Protein AF-A0A7Y3BSH3-F1 (afdb_monomer_lite)

Structure (mmCIF, N/CA/C/O backbone):
data_AF-A0A7Y3BSH3-F1
#
_entry.id   AF-A0A7Y3BSH3-F1
#
loop_
_atom_site.group_PDB
_atom_site.id
_atom_site.type_symbol
_atom_site.label_atom_id
_atom_site.label_alt_id
_atom_site.label_comp_id
_atom_site.label_asym_id
_atom_site.label_entity_id
_atom_site.label_seq_id
_atom_site.pdbx_PDB_ins_code
_atom_site.Cartn_x
_atom_site.Cartn_y
_atom_site.Cartn_z
_atom_site.occupancy
_atom_site.B_iso_or_equiv
_atom_site.auth_seq_id
_atom_site.auth_comp_id
_atom_site.auth_asym_id
_atom_site.auth_atom_id
_atom_site.pdbx_PDB_model_num
ATOM 1 N N . MET A 1 1 ? 6.266 12.631 24.413 1.00 46.09 1 MET A N 1
ATOM 2 C CA . MET A 1 1 ? 6.291 11.164 24.220 1.00 46.09 1 MET A CA 1
ATOM 3 C C . MET A 1 1 ? 5.404 10.830 23.019 1.00 46.09 1 MET A C 1
ATOM 5 O O . MET A 1 1 ? 4.276 10.397 23.214 1.00 46.09 1 MET A O 1
ATOM 9 N N . PRO A 1 2 ? 5.853 11.101 21.783 1.00 57.12 2 PRO A N 1
ATOM 10 C CA . PRO A 1 2 ? 4.996 11.036 20.592 1.00 57.12 2 PRO A CA 1
ATOM 11 C C . PRO A 1 2 ? 4.532 9.615 20.206 1.00 57.12 2 PRO A C 1
ATOM 13 O O . PRO A 1 2 ? 3.599 9.487 19.430 1.00 57.12 2 PRO A O 1
ATOM 16 N N . HIS A 1 3 ? 5.122 8.548 20.762 1.00 68.75 3 HIS A N 1
ATOM 17 C CA . HIS A 1 3 ? 4.778 7.148 20.439 1.00 68.75 3 HIS A CA 1
ATOM 18 C C . HIS A 1 3 ? 3.655 6.546 21.297 1.00 68.75 3 HIS A C 1
ATOM 20 O O . HIS A 1 3 ? 3.168 5.460 21.000 1.00 68.75 3 HIS A O 1
ATOM 26 N N . GLN A 1 4 ? 3.255 7.215 22.382 1.00 82.50 4 GLN A N 1
ATOM 27 C CA . GLN A 1 4 ? 2.327 6.630 23.351 1.00 82.50 4 GLN A CA 1
ATOM 28 C C . GLN A 1 4 ? 0.925 6.345 22.771 1.00 82.50 4 GLN A C 1
ATOM 30 O O . GLN A 1 4 ? 0.411 5.264 23.054 1.00 82.50 4 GLN A O 1
ATOM 35 N N . PRO A 1 5 ? 0.321 7.226 21.945 1.00 90.75 5 PRO A N 1
ATOM 36 C CA . PRO A 1 5 ? -0.977 6.943 21.323 1.00 90.75 5 PRO A CA 1
ATOM 37 C C . PRO A 1 5 ? -0.922 5.771 20.336 1.00 90.75 5 PRO A C 1
ATOM 39 O O . PRO A 1 5 ? -1.787 4.903 20.366 1.00 90.75 5 PRO A O 1
ATOM 42 N N . PHE A 1 6 ? 0.135 5.697 19.524 1.00 93.81 6 PHE A N 1
ATOM 43 C CA . PHE A 1 6 ? 0.331 4.618 18.556 1.00 93.81 6 PHE A CA 1
ATOM 44 C C . PHE A 1 6 ? 0.438 3.245 19.237 1.00 93.81 6 PHE A C 1
ATOM 46 O O . PHE A 1 6 ? -0.287 2.319 18.885 1.00 93.81 6 PHE A O 1
ATOM 53 N N . LEU A 1 7 ? 1.269 3.128 20.280 1.00 93.69 7 LEU A N 1
ATOM 54 C CA . LEU A 1 7 ? 1.412 1.878 21.038 1.00 93.69 7 LEU A CA 1
ATOM 55 C C . LEU A 1 7 ? 0.121 1.474 21.765 1.00 93.69 7 LEU A C 1
ATOM 57 O O . LEU A 1 7 ? -0.179 0.289 21.881 1.00 93.69 7 LEU A O 1
ATOM 61 N N . GLN A 1 8 ? -0.666 2.449 22.230 1.00 94.56 8 GLN A N 1
ATOM 62 C CA . GLN A 1 8 ? -2.003 2.182 22.767 1.00 94.56 8 GLN A CA 1
ATOM 63 C C . GLN A 1 8 ? -2.954 1.662 21.684 1.00 94.56 8 GLN A C 1
ATOM 65 O O . GLN A 1 8 ? -3.731 0.755 21.966 1.00 94.56 8 GLN A O 1
ATOM 70 N N . GLY A 1 9 ? -2.870 2.191 20.460 1.00 96.19 9 GLY A N 1
ATOM 71 C CA . GLY A 1 9 ? -3.616 1.693 19.304 1.00 96.19 9 GLY A CA 1
ATOM 72 C C . GLY A 1 9 ? -3.259 0.248 18.953 1.00 96.19 9 GLY A C 1
ATOM 73 O O . GLY A 1 9 ? -4.159 -0.572 18.792 1.00 96.19 9 GLY A O 1
ATOM 74 N N . ILE A 1 10 ? -1.963 -0.087 18.926 1.00 96.75 10 ILE A N 1
ATOM 75 C CA . ILE A 1 10 ? -1.484 -1.463 18.715 1.00 96.75 10 ILE A CA 1
ATOM 76 C C . ILE A 1 10 ? -2.079 -2.403 19.770 1.00 96.75 10 ILE A C 1
ATOM 78 O O . ILE A 1 10 ? -2.649 -3.439 19.428 1.00 96.75 10 ILE A O 1
ATOM 82 N N . GLN A 1 11 ? -1.981 -2.033 21.051 1.00 96.75 11 GLN A N 1
ATOM 83 C CA . GLN A 1 11 ? -2.519 -2.845 22.142 1.00 96.75 11 GLN A CA 1
ATOM 84 C C . GLN A 1 11 ? -4.042 -2.997 22.042 1.00 96.75 11 GLN A C 1
ATOM 86 O O . GLN A 1 11 ? -4.556 -4.097 22.217 1.00 96.75 11 GLN A O 1
ATOM 91 N N . ALA A 1 12 ? -4.767 -1.921 21.731 1.00 97.44 12 ALA A N 1
ATOM 92 C CA . ALA A 1 12 ? -6.221 -1.959 21.601 1.00 97.44 12 ALA A CA 1
ATOM 93 C C . ALA A 1 12 ? -6.671 -2.885 20.462 1.00 97.44 12 ALA A C 1
ATOM 95 O O . ALA A 1 12 ? -7.593 -3.676 20.652 1.00 97.44 12 ALA A O 1
ATOM 96 N N . TYR A 1 13 ? -5.997 -2.832 19.311 1.00 98.06 13 TYR A N 1
ATOM 97 C CA . TYR A 1 13 ? -6.271 -3.726 18.188 1.00 98.06 13 TYR A CA 1
ATOM 98 C C . TYR A 1 13 ? -5.959 -5.190 18.537 1.00 98.06 13 TYR A C 1
ATOM 100 O O . TYR A 1 13 ? -6.771 -6.081 18.285 1.00 98.06 13 TYR A O 1
ATOM 108 N N . TRP A 1 14 ? -4.819 -5.438 19.188 1.00 97.69 14 TRP A N 1
ATOM 109 C CA . TRP A 1 14 ? -4.424 -6.760 19.681 1.00 97.69 14 TRP A CA 1
ATOM 110 C C . TRP A 1 14 ? -5.463 -7.368 20.632 1.00 97.69 14 TRP A C 1
ATOM 112 O O . TRP A 1 14 ? -5.891 -8.516 20.459 1.00 97.69 14 TRP A O 1
ATOM 122 N N . ASP A 1 15 ? -5.912 -6.573 21.605 1.00 97.12 15 ASP A N 1
ATOM 123 C CA . ASP A 1 15 ? -6.931 -6.962 22.578 1.00 97.12 15 ASP A CA 1
ATOM 124 C C . ASP A 1 15 ? -8.282 -7.200 21.895 1.00 97.12 15 ASP A C 1
ATOM 126 O O . ASP A 1 15 ? -8.946 -8.200 22.175 1.00 97.12 15 ASP A O 1
ATOM 130 N N . ALA A 1 16 ? -8.666 -6.333 20.951 1.00 97.44 16 ALA A N 1
ATOM 131 C CA . ALA A 1 16 ? -9.899 -6.478 20.184 1.00 97.44 16 ALA A CA 1
ATOM 132 C C . ALA A 1 16 ? -9.904 -7.749 19.339 1.00 97.44 16 ALA A C 1
ATOM 134 O O . ALA A 1 16 ? -10.948 -8.383 19.222 1.00 97.44 16 ALA A O 1
ATOM 135 N N . LEU A 1 17 ? -8.765 -8.187 18.799 1.00 96.81 17 LEU A N 1
ATOM 136 C CA . LEU A 1 17 ? -8.653 -9.480 18.122 1.00 96.81 17 LEU A CA 1
ATOM 137 C C . LEU A 1 17 ? -8.712 -10.663 19.098 1.00 96.81 17 LEU A C 1
ATOM 139 O O . LEU A 1 17 ? -9.169 -11.742 18.714 1.00 96.81 17 LEU A O 1
ATOM 143 N N . GLY A 1 18 ? -8.362 -10.456 20.368 1.00 94.81 18 GLY A N 1
ATOM 144 C CA . GLY A 1 18 ? -8.285 -11.504 21.386 1.00 94.81 18 GLY A CA 1
ATOM 145 C C . GLY A 1 18 ? -7.015 -12.347 21.263 1.00 94.81 18 GLY A C 1
ATOM 146 O O . GLY A 1 18 ? -7.044 -13.548 21.539 1.00 94.81 18 GLY A O 1
ATOM 147 N N . GLN A 1 19 ? -5.919 -11.739 20.804 1.00 92.31 19 GLN A N 1
ATOM 148 C CA . GLN A 1 19 ? -4.650 -12.430 20.589 1.00 92.31 19 GLN A CA 1
ATOM 149 C C . GLN A 1 19 ? -3.962 -12.789 21.919 1.00 92.31 19 GLN A C 1
ATOM 151 O O . GLN A 1 19 ? -3.905 -11.966 22.838 1.00 92.31 19 GLN A O 1
ATOM 156 N N . PRO A 1 20 ? -3.420 -14.012 22.067 1.00 91.06 20 PRO A N 1
ATOM 157 C CA . PRO A 1 20 ? -2.693 -14.396 23.269 1.00 91.06 20 PRO A CA 1
ATOM 158 C C . PRO A 1 20 ? -1.293 -13.769 23.292 1.00 91.06 20 PRO A C 1
ATOM 160 O O . PRO A 1 20 ? -0.584 -13.792 22.294 1.00 91.06 20 PRO A O 1
ATOM 163 N N . GLY A 1 21 ? -0.840 -13.306 24.458 1.00 91.06 21 GLY A N 1
ATOM 164 C CA . GLY A 1 21 ? 0.515 -12.769 24.633 1.00 91.06 21 GLY A CA 1
ATOM 165 C C . GLY A 1 21 ? 0.559 -11.244 24.593 1.00 91.06 21 GLY A C 1
ATOM 166 O O . GLY A 1 21 ? -0.338 -10.594 25.125 1.00 91.06 21 GLY A O 1
ATOM 167 N N . GLN A 1 22 ? 1.635 -10.693 24.033 1.00 91.00 22 GLN A N 1
ATOM 168 C CA . GLN A 1 22 ? 1.857 -9.252 23.901 1.00 91.00 22 GLN A CA 1
ATOM 169 C C . GLN A 1 22 ? 2.011 -8.884 22.423 1.00 91.00 22 GLN A C 1
ATOM 171 O O . GLN A 1 22 ? 2.563 -9.695 21.672 1.00 91.00 22 GLN A O 1
ATOM 176 N N . PRO A 1 23 ? 1.543 -7.693 22.011 1.00 92.00 23 PRO A N 1
ATOM 177 C CA . PRO A 1 23 ? 1.746 -7.218 20.653 1.00 92.00 23 PRO A CA 1
ATOM 178 C C . PRO A 1 23 ? 3.230 -6.952 20.351 1.00 92.00 23 PRO A C 1
ATOM 180 O O . PRO A 1 23 ? 4.034 -6.860 21.286 1.00 92.00 23 PRO A O 1
ATOM 183 N N . PRO A 1 24 ? 3.593 -6.787 19.065 1.00 86.44 24 PRO A N 1
ATOM 184 C CA . PRO A 1 24 ? 4.936 -6.376 18.670 1.00 86.44 24 PRO A CA 1
ATOM 185 C C . PRO A 1 24 ? 5.382 -5.096 19.387 1.00 86.44 24 PRO A C 1
ATOM 187 O O . PRO A 1 24 ? 4.593 -4.169 19.599 1.00 86.44 24 PRO A O 1
ATOM 190 N N . GLU A 1 25 ? 6.659 -5.048 19.765 1.00 85.44 25 GLU A N 1
ATOM 191 C CA . GLU A 1 25 ? 7.277 -3.834 20.296 1.00 85.44 25 GLU A CA 1
ATOM 192 C C . GLU A 1 25 ? 7.554 -2.831 19.165 1.00 85.44 25 GLU A C 1
ATOM 194 O O . GLU A 1 25 ? 7.556 -3.178 17.985 1.00 85.44 25 GLU A O 1
ATOM 199 N N . LEU A 1 26 ? 7.809 -1.568 19.520 1.00 82.00 26 LEU A N 1
ATOM 200 C CA . LEU A 1 26 ? 8.280 -0.592 18.541 1.00 82.00 26 LEU A CA 1
ATOM 201 C C . LEU A 1 26 ? 9.686 -1.007 18.075 1.00 82.00 26 LEU A C 1
ATOM 203 O O . LEU A 1 26 ? 10.621 -0.964 18.876 1.00 82.00 26 LEU A O 1
ATOM 207 N N . GLY A 1 27 ? 9.808 -1.420 16.812 1.00 75.19 27 GLY A N 1
ATOM 208 C CA . GLY A 1 27 ? 11.078 -1.732 16.159 1.00 75.19 27 GLY A CA 1
ATOM 209 C C . GLY A 1 27 ? 11.863 -0.475 15.771 1.00 75.19 27 GLY A C 1
ATOM 210 O O . GLY A 1 27 ? 11.951 0.487 16.537 1.00 75.19 27 GLY A O 1
ATOM 211 N N . GLU A 1 28 ? 12.438 -0.478 14.566 1.00 79.00 28 GLU A N 1
ATOM 212 C CA . GLU A 1 28 ? 13.200 0.660 14.031 1.00 79.00 28 GLU A CA 1
ATOM 213 C C . GLU A 1 28 ? 12.293 1.852 13.680 1.00 79.00 28 GLU A C 1
ATOM 215 O O . GLU A 1 28 ? 12.687 3.007 13.871 1.00 79.00 28 GLU A O 1
ATOM 220 N N . SER A 1 29 ? 11.050 1.590 13.262 1.00 87.25 29 SER A N 1
ATOM 221 C CA . SER A 1 29 ? 10.058 2.617 12.938 1.00 87.25 29 SER A CA 1
ATOM 222 C C . SER A 1 29 ? 8.622 2.236 13.346 1.00 87.25 29 SER A C 1
ATOM 224 O O . SER A 1 29 ? 8.340 1.130 13.814 1.00 87.25 29 SER A O 1
ATOM 226 N N . ARG A 1 30 ? 7.680 3.187 13.207 1.00 91.31 30 ARG A N 1
ATOM 227 C CA . ARG A 1 30 ? 6.244 2.927 13.439 1.00 91.31 30 ARG A CA 1
ATOM 228 C C . ARG A 1 30 ? 5.641 2.056 12.347 1.00 91.31 30 ARG A C 1
ATOM 230 O O . ARG A 1 30 ? 4.787 1.235 12.666 1.00 91.31 30 ARG A O 1
ATOM 237 N N . ILE A 1 31 ? 6.059 2.259 11.097 1.00 92.38 31 ILE A N 1
ATOM 238 C CA . ILE A 1 31 ? 5.559 1.456 9.988 1.00 92.38 31 ILE A CA 1
ATOM 239 C C . ILE A 1 31 ? 5.986 -0.002 10.168 1.00 92.38 31 ILE A C 1
ATOM 241 O O . ILE A 1 31 ? 5.117 -0.861 10.122 1.00 92.38 31 ILE A O 1
ATOM 245 N N . ASP A 1 32 ? 7.234 -0.281 10.559 1.00 91.31 32 ASP A N 1
ATOM 246 C CA . ASP A 1 32 ? 7.692 -1.663 10.798 1.00 91.31 32 ASP A CA 1
ATOM 247 C C . ASP A 1 32 ? 6.851 -2.365 11.871 1.00 91.31 32 ASP A C 1
ATOM 249 O O . ASP A 1 32 ? 6.347 -3.462 11.655 1.00 91.31 32 ASP A O 1
ATOM 253 N N . ALA A 1 33 ? 6.610 -1.698 13.006 1.00 93.44 33 ALA A N 1
ATOM 254 C CA . ALA A 1 33 ? 5.780 -2.257 14.075 1.00 93.44 33 ALA A CA 1
ATOM 255 C C . ALA A 1 33 ? 4.322 -2.497 13.634 1.00 93.44 33 ALA A C 1
ATOM 257 O O . ALA A 1 33 ? 3.668 -3.425 14.115 1.00 93.44 33 ALA A O 1
ATOM 258 N N . PHE A 1 34 ? 3.797 -1.662 12.732 1.00 96.12 34 PHE A N 1
ATOM 259 C CA . PHE A 1 34 ? 2.469 -1.838 12.149 1.00 96.12 34 PHE A CA 1
ATOM 260 C C . PHE A 1 34 ? 2.428 -3.022 11.170 1.00 96.12 34 PHE A C 1
ATOM 262 O O . PHE A 1 34 ? 1.510 -3.838 11.246 1.00 96.12 34 PHE A O 1
ATOM 269 N N . VAL A 1 35 ? 3.435 -3.166 10.308 1.00 94.38 35 VAL A N 1
ATOM 270 C CA . VAL A 1 35 ? 3.568 -4.304 9.385 1.00 94.38 35 VAL A CA 1
ATOM 271 C C . VAL A 1 35 ? 3.734 -5.614 10.151 1.00 94.38 35 VAL A C 1
ATOM 273 O O . VAL A 1 35 ? 3.016 -6.578 9.879 1.00 94.38 35 VAL A O 1
ATOM 276 N N . ASP A 1 36 ? 4.588 -5.632 11.174 1.00 94.00 36 ASP A N 1
ATOM 277 C CA . ASP A 1 36 ? 4.771 -6.786 12.054 1.00 94.00 36 ASP A CA 1
ATOM 278 C C . ASP A 1 36 ? 3.455 -7.182 12.726 1.00 94.00 36 ASP A C 1
ATOM 280 O O . ASP A 1 36 ? 3.115 -8.366 12.773 1.00 94.00 36 ASP A O 1
ATOM 284 N N . LEU A 1 37 ? 2.673 -6.204 13.197 1.00 96.56 37 LEU A N 1
ATOM 285 C CA . LEU A 1 37 ? 1.352 -6.442 13.779 1.00 96.56 37 LEU A CA 1
ATOM 286 C C . LEU A 1 37 ? 0.410 -7.122 12.779 1.00 96.56 37 LEU A C 1
ATOM 288 O O . LEU A 1 37 ? -0.233 -8.113 13.133 1.00 96.56 37 LEU A O 1
ATOM 292 N N . LEU A 1 38 ? 0.335 -6.633 11.540 1.00 96.38 38 LEU A N 1
ATOM 293 C CA . LEU A 1 38 ? -0.483 -7.247 10.487 1.00 96.38 38 LEU A CA 1
ATOM 294 C C . LEU A 1 38 ? 0.001 -8.654 10.128 1.00 96.38 38 LEU A C 1
ATOM 296 O O . LEU A 1 38 ? -0.812 -9.551 9.904 1.00 96.38 38 LEU A O 1
ATOM 300 N N . HIS A 1 39 ? 1.313 -8.874 10.122 1.00 93.62 39 HIS A N 1
ATOM 301 C CA . HIS A 1 39 ? 1.896 -10.176 9.839 1.00 93.62 39 HIS A CA 1
ATOM 302 C C . HIS A 1 39 ? 1.520 -11.208 10.912 1.00 93.62 39 HIS A C 1
ATOM 304 O O . HIS A 1 39 ? 0.950 -12.259 10.600 1.00 93.62 39 HIS A O 1
ATOM 310 N N . VAL A 1 40 ? 1.765 -10.899 12.190 1.00 94.50 40 VAL A N 1
ATOM 311 C CA . VAL A 1 40 ? 1.509 -11.840 13.297 1.00 94.50 40 VAL A CA 1
ATOM 312 C C . VAL A 1 40 ? 0.018 -12.050 13.570 1.00 94.50 40 VAL A C 1
ATOM 314 O O . VAL A 1 40 ? -0.360 -13.073 14.140 1.00 94.50 40 VAL A O 1
ATOM 317 N N . THR A 1 41 ? -0.839 -11.109 13.159 1.00 94.94 41 THR A N 1
ATOM 318 C CA . THR A 1 41 ? -2.301 -11.212 13.308 1.00 94.94 41 THR A CA 1
ATOM 319 C C . THR A 1 41 ? -3.030 -11.643 12.034 1.00 94.94 41 THR A C 1
ATOM 321 O O . THR A 1 41 ? -4.255 -11.738 12.042 1.00 94.94 41 THR A O 1
ATOM 324 N N . SER A 1 42 ? -2.302 -11.998 10.972 1.00 93.12 42 SER A N 1
ATOM 325 C CA . SER A 1 42 ? -2.854 -12.319 9.645 1.00 93.12 42 SER A CA 1
ATOM 326 C C . SER A 1 42 ? -3.898 -13.443 9.628 1.00 93.12 42 SER A C 1
ATOM 328 O O . SER A 1 42 ? -4.791 -13.450 8.782 1.00 93.12 42 SER A O 1
ATOM 330 N N . THR A 1 43 ? -3.818 -14.390 10.568 1.00 92.19 43 THR A N 1
ATOM 331 C CA . THR A 1 43 ? -4.765 -15.512 10.690 1.00 92.19 43 THR A CA 1
ATOM 332 C C . THR A 1 43 ? -5.903 -15.249 11.678 1.00 92.19 43 THR A C 1
ATOM 334 O O . THR A 1 43 ? -6.694 -16.150 11.964 1.00 92.19 43 THR A O 1
ATOM 337 N N . ALA A 1 44 ? -5.967 -14.057 12.274 1.00 94.38 44 ALA A N 1
ATOM 338 C CA . ALA A 1 44 ? -7.014 -13.698 13.217 1.00 94.38 44 ALA A CA 1
ATOM 339 C C . ALA A 1 44 ? -8.362 -13.550 12.502 1.00 94.38 44 ALA A C 1
ATOM 341 O O . ALA A 1 44 ? -8.451 -12.941 11.437 1.00 94.38 44 ALA A O 1
ATOM 342 N N . ALA A 1 45 ? -9.438 -14.051 13.111 1.00 93.19 45 ALA A N 1
ATOM 343 C CA . ALA A 1 45 ? -10.782 -13.770 12.616 1.00 93.19 45 ALA A CA 1
ATOM 344 C C . ALA A 1 45 ? -11.046 -12.256 12.654 1.00 93.19 45 ALA A C 1
ATOM 346 O O . ALA A 1 45 ? -10.766 -11.616 13.670 1.00 93.19 45 ALA A O 1
ATOM 347 N N . HIS A 1 46 ? -11.587 -11.711 11.560 1.00 94.38 46 HIS A N 1
ATOM 348 C CA . HIS A 1 46 ? -11.837 -10.273 11.357 1.00 94.38 46 HIS A CA 1
ATOM 349 C C . HIS A 1 46 ? -10.569 -9.404 11.307 1.00 94.38 46 HIS A C 1
ATOM 351 O O . HIS A 1 46 ? -10.658 -8.179 11.251 1.00 94.38 46 HIS A O 1
ATOM 357 N N . GLY A 1 47 ? -9.388 -10.027 11.342 1.00 94.81 47 GLY A N 1
ATOM 358 C CA . GLY A 1 47 ? -8.113 -9.337 11.275 1.00 94.81 47 GLY A CA 1
ATOM 359 C C . GLY A 1 47 ? -7.813 -8.797 9.885 1.00 94.81 47 GLY A C 1
ATOM 360 O O . GLY A 1 47 ? -8.250 -9.327 8.859 1.00 94.81 47 GLY A O 1
ATOM 361 N N . PHE A 1 48 ? -7.021 -7.738 9.882 1.00 97.50 48 PHE A N 1
ATOM 362 C CA . PHE A 1 48 ? -6.348 -7.229 8.705 1.00 97.50 48 PHE A CA 1
ATOM 363 C C . PHE A 1 48 ? -5.055 -8.013 8.477 1.00 97.50 48 PHE A C 1
ATOM 365 O O . PHE A 1 48 ? -4.405 -8.457 9.424 1.00 97.50 48 PHE A O 1
ATOM 372 N N . ARG A 1 49 ? -4.682 -8.165 7.212 1.00 96.31 49 ARG A N 1
ATOM 373 C CA . ARG A 1 49 ? -3.471 -8.859 6.771 1.00 96.31 49 ARG A CA 1
ATOM 374 C C . ARG A 1 49 ? -2.854 -8.118 5.597 1.00 96.31 49 ARG A C 1
ATOM 376 O O . ARG A 1 49 ? -3.573 -7.458 4.848 1.00 96.31 49 ARG A O 1
ATOM 383 N N . LEU A 1 50 ? -1.550 -8.275 5.417 1.00 95.00 50 LEU A N 1
ATOM 384 C CA . LEU A 1 50 ? -0.867 -7.775 4.226 1.00 95.00 50 LEU A CA 1
ATOM 385 C C . LEU A 1 50 ? -1.496 -8.384 2.967 1.00 95.00 50 LEU A C 1
ATOM 387 O O . LEU A 1 50 ? -1.925 -9.546 2.967 1.00 95.00 50 LEU A O 1
ATOM 391 N N . LEU A 1 51 ? -1.603 -7.574 1.917 1.00 91.56 51 LEU A N 1
ATOM 392 C CA . LEU A 1 51 ? -2.069 -8.042 0.621 1.00 91.56 51 LEU A CA 1
ATOM 393 C C . LEU A 1 51 ? -0.966 -8.894 -0.008 1.00 91.56 51 LEU A C 1
ATOM 395 O O . LEU A 1 51 ? 0.151 -8.429 -0.204 1.00 91.56 51 LEU A O 1
ATOM 399 N N . GLU A 1 52 ? -1.294 -10.134 -0.358 1.00 83.81 52 GLU A N 1
ATOM 400 C CA . GLU A 1 52 ? -0.398 -10.963 -1.160 1.00 83.81 52 GLU A CA 1
ATOM 401 C C . GLU A 1 52 ? -0.339 -10.395 -2.579 1.00 83.81 52 GLU A C 1
ATOM 403 O O . GLU A 1 52 ? -1.357 -10.290 -3.268 1.00 83.81 52 GLU A O 1
ATOM 408 N N . THR A 1 53 ? 0.856 -9.999 -2.999 1.00 73.25 53 THR A N 1
ATOM 409 C CA . THR A 1 53 ? 1.116 -9.474 -4.336 1.00 73.25 53 THR A CA 1
ATOM 410 C C . THR A 1 53 ? 1.772 -10.537 -5.222 1.00 73.25 53 THR A C 1
ATOM 412 O O . THR A 1 53 ? 2.194 -11.593 -4.752 1.00 73.25 53 THR A O 1
ATOM 415 N N . LEU A 1 54 ? 1.812 -10.293 -6.537 1.00 69.81 54 LEU A N 1
ATOM 416 C CA . LEU A 1 54 ? 2.409 -11.233 -7.495 1.00 69.81 54 LEU A CA 1
ATOM 417 C C . LEU A 1 54 ? 3.892 -11.475 -7.204 1.00 69.81 54 LEU A C 1
ATOM 419 O O . LEU A 1 54 ? 4.616 -10.524 -6.924 1.00 69.81 54 LEU A O 1
ATOM 423 N N . GLU A 1 55 ? 4.366 -12.703 -7.429 1.00 67.25 55 GLU A N 1
ATOM 424 C CA . GLU A 1 55 ? 5.791 -13.046 -7.305 1.00 67.25 55 GLU A CA 1
ATOM 425 C C . GLU A 1 55 ? 6.687 -12.172 -8.198 1.00 67.25 55 GLU A C 1
ATOM 427 O O . GLU A 1 55 ? 7.771 -11.766 -7.785 1.00 67.25 55 GLU A O 1
ATOM 432 N N . SER A 1 56 ? 6.227 -11.838 -9.413 1.00 69.81 56 SER A N 1
ATOM 433 C CA . SER A 1 56 ? 6.946 -10.929 -10.308 1.00 69.81 56 SER A CA 1
ATOM 434 C C . SER A 1 56 ? 6.015 -10.069 -11.159 1.00 69.81 56 SER A C 1
ATOM 436 O O . SER A 1 56 ? 5.440 -10.504 -12.159 1.00 69.81 56 SER A O 1
ATOM 438 N N . THR A 1 57 ? 5.937 -8.791 -10.793 1.00 73.81 57 THR A N 1
ATOM 439 C CA . THR A 1 57 ? 5.325 -7.721 -11.591 1.00 73.81 57 THR A CA 1
ATOM 440 C C . THR A 1 57 ? 5.897 -7.661 -13.009 1.00 73.81 57 THR A C 1
ATOM 442 O O . THR A 1 57 ? 5.165 -7.556 -13.994 1.00 73.81 57 THR A O 1
ATOM 445 N N . TYR A 1 58 ? 7.224 -7.727 -13.119 1.00 74.06 58 TYR A N 1
ATOM 446 C CA . TYR A 1 58 ? 7.934 -7.461 -14.366 1.00 74.06 58 TYR A CA 1
ATOM 447 C C . TYR A 1 58 ? 7.837 -8.621 -15.357 1.00 74.06 58 TYR A C 1
ATOM 449 O O . TYR A 1 58 ? 7.754 -8.369 -16.558 1.00 74.06 58 TYR A O 1
ATOM 457 N N . ALA A 1 59 ? 7.765 -9.869 -14.879 1.00 74.50 59 ALA A N 1
ATOM 458 C CA . ALA A 1 59 ? 7.509 -11.023 -15.739 1.00 74.50 59 ALA A CA 1
ATOM 459 C C . ALA A 1 59 ? 6.137 -10.907 -16.413 1.00 74.50 59 ALA A C 1
ATOM 461 O O . ALA A 1 59 ? 6.036 -10.986 -17.634 1.00 74.50 59 ALA A O 1
ATOM 462 N N . ALA A 1 60 ? 5.095 -10.632 -15.623 1.00 74.62 60 ALA A N 1
ATOM 463 C CA . ALA A 1 60 ? 3.726 -10.478 -16.109 1.00 74.62 60 ALA A CA 1
ATOM 464 C C . ALA A 1 60 ? 3.577 -9.307 -17.098 1.00 74.62 60 ALA A C 1
ATOM 466 O O . ALA A 1 60 ? 2.875 -9.419 -18.106 1.00 74.62 60 ALA A O 1
ATOM 467 N N . MET A 1 61 ? 4.293 -8.207 -16.854 1.00 74.81 61 MET A N 1
ATOM 468 C CA . MET A 1 61 ? 4.379 -7.085 -17.787 1.00 74.81 61 MET A CA 1
ATOM 469 C C . MET A 1 61 ? 5.082 -7.480 -19.099 1.00 74.81 61 MET A C 1
ATOM 471 O O . MET A 1 61 ? 4.609 -7.121 -20.176 1.00 74.81 61 MET A O 1
ATOM 475 N N . ALA A 1 62 ? 6.180 -8.239 -19.028 1.00 73.88 62 ALA A N 1
ATOM 476 C CA . ALA A 1 62 ? 6.967 -8.647 -20.192 1.00 73.88 62 ALA A CA 1
ATOM 477 C C . ALA A 1 62 ? 6.237 -9.649 -21.100 1.00 73.88 62 ALA A C 1
ATOM 479 O O . ALA A 1 62 ? 6.277 -9.500 -22.322 1.00 73.88 62 ALA A O 1
ATOM 480 N N . VAL A 1 63 ? 5.520 -10.620 -20.522 1.00 74.12 63 VAL A N 1
ATOM 481 C CA . VAL A 1 63 ? 4.677 -11.560 -21.288 1.00 74.12 63 VAL A CA 1
ATOM 482 C C . VAL A 1 63 ? 3.371 -10.924 -21.779 1.00 74.12 63 VAL A C 1
ATOM 484 O O . VAL A 1 63 ? 2.592 -11.564 -22.481 1.00 74.12 63 VAL A O 1
ATOM 487 N N . GLY A 1 64 ? 3.108 -9.662 -21.421 1.00 72.88 64 GLY A N 1
ATOM 488 C CA . GLY A 1 64 ? 1.935 -8.922 -21.873 1.00 72.88 64 GLY A CA 1
ATOM 489 C C . GLY A 1 64 ? 0.623 -9.413 -21.260 1.00 72.88 64 GLY A C 1
ATOM 490 O O . GLY A 1 64 ? -0.388 -9.470 -21.965 1.00 72.88 64 GLY A O 1
ATOM 491 N N . ASP A 1 65 ? 0.601 -9.763 -19.966 1.00 77.75 65 ASP A N 1
ATOM 492 C CA . ASP A 1 65 ? -0.638 -10.176 -19.299 1.00 77.75 65 ASP A CA 1
ATOM 493 C C . ASP A 1 65 ? -1.701 -9.067 -19.329 1.00 77.75 65 ASP A C 1
ATOM 495 O O . ASP A 1 65 ? -1.647 -8.070 -18.604 1.00 77.75 65 ASP A O 1
ATOM 499 N N . SER A 1 66 ? -2.722 -9.289 -20.155 1.00 76.50 66 SER A N 1
ATOM 500 C CA . SER A 1 66 ? -3.837 -8.368 -20.368 1.00 76.50 66 SER A CA 1
ATOM 501 C C . SER A 1 66 ? -4.812 -8.262 -19.194 1.00 76.50 66 SER A C 1
ATOM 503 O O . SER A 1 66 ? -5.628 -7.343 -19.196 1.00 76.50 66 SER A O 1
ATOM 505 N N . SER A 1 67 ? -4.739 -9.143 -18.184 1.00 72.62 67 SER A N 1
ATOM 506 C CA . SER A 1 67 ? -5.547 -8.973 -16.964 1.00 72.62 67 SER A CA 1
ATOM 507 C C . SER A 1 67 ? -5.014 -7.899 -16.019 1.00 72.62 67 SER A C 1
ATOM 509 O O . SER A 1 67 ? -5.744 -7.451 -15.143 1.00 72.62 67 SER A O 1
ATOM 511 N N . GLN A 1 68 ? -3.760 -7.479 -16.213 1.00 73.81 68 GLN A N 1
ATOM 512 C CA . GLN A 1 68 ? -3.106 -6.384 -15.494 1.00 73.81 68 GLN A CA 1
ATOM 513 C C . GLN A 1 68 ? -3.070 -6.444 -13.943 1.00 73.81 68 GLN A C 1
ATOM 515 O O . GLN A 1 68 ? -2.933 -5.382 -13.335 1.00 73.81 68 GLN A O 1
ATOM 520 N N . PRO A 1 69 ? -3.082 -7.610 -13.253 1.00 78.06 69 PRO A N 1
ATOM 521 C CA . PRO A 1 69 ? -2.878 -7.656 -11.799 1.00 78.06 69 PRO A CA 1
ATOM 522 C C . PRO A 1 69 ? -1.493 -7.122 -11.404 1.00 78.06 69 PRO A C 1
ATOM 524 O O . PRO A 1 69 ? -1.310 -6.560 -10.327 1.00 78.06 69 PRO A O 1
ATOM 527 N N . TRP A 1 70 ? -0.524 -7.225 -12.317 1.00 80.12 70 TRP A N 1
ATOM 528 C CA . TRP A 1 70 ? 0.817 -6.672 -12.168 1.00 80.12 70 TRP A CA 1
ATOM 529 C C . TRP A 1 70 ? 0.835 -5.150 -12.115 1.00 80.12 70 TRP A C 1
ATOM 531 O O . TRP A 1 70 ? 1.736 -4.585 -11.509 1.00 80.12 70 TRP A O 1
ATOM 541 N N . ARG A 1 71 ? -0.154 -4.465 -12.697 1.00 81.75 71 ARG A N 1
ATOM 542 C CA . ARG A 1 71 ? -0.166 -3.001 -12.731 1.00 81.75 71 ARG A CA 1
ATOM 543 C C . ARG A 1 71 ? -0.409 -2.411 -11.350 1.00 81.75 71 ARG A C 1
ATOM 545 O O . ARG A 1 71 ? 0.263 -1.455 -10.982 1.00 81.75 71 ARG A O 1
ATOM 552 N N . LEU A 1 72 ? -1.307 -3.020 -10.576 1.00 85.56 72 LEU A N 1
ATOM 553 C CA . LEU A 1 72 ? -1.500 -2.653 -9.178 1.00 85.56 72 LEU A CA 1
ATOM 554 C C . LEU A 1 72 ? -0.225 -2.913 -8.378 1.00 85.56 72 LEU A C 1
ATOM 556 O O . LEU A 1 72 ? 0.259 -2.001 -7.724 1.00 85.56 72 LEU A O 1
ATOM 560 N N . HIS A 1 73 ? 0.369 -4.106 -8.478 1.00 84.38 73 HIS A N 1
ATOM 561 C CA . HIS A 1 73 ? 1.605 -4.400 -7.745 1.00 84.38 73 HIS A CA 1
ATOM 562 C C . HIS A 1 73 ? 2.738 -3.424 -8.108 1.00 84.38 73 HIS A C 1
ATOM 564 O O . HIS A 1 73 ? 3.404 -2.896 -7.222 1.00 84.38 73 HIS A O 1
ATOM 570 N N . TRP A 1 74 ? 2.902 -3.109 -9.393 1.00 80.19 74 TRP A N 1
ATOM 571 C CA . TRP A 1 74 ? 3.849 -2.097 -9.850 1.00 80.19 74 TRP A CA 1
ATOM 572 C C . TRP A 1 74 ? 3.582 -0.719 -9.236 1.00 80.19 74 TRP A C 1
ATOM 574 O O . TRP A 1 74 ? 4.505 -0.076 -8.743 1.00 80.19 74 TRP A O 1
ATOM 584 N N . ALA A 1 75 ? 2.325 -0.273 -9.240 1.00 83.88 75 ALA A N 1
ATOM 585 C CA . ALA A 1 75 ? 1.940 1.019 -8.687 1.00 83.88 75 ALA A CA 1
ATOM 586 C C . ALA A 1 75 ? 2.215 1.095 -7.177 1.00 83.88 75 ALA A C 1
ATOM 588 O O . ALA A 1 75 ? 2.782 2.080 -6.712 1.00 83.88 75 ALA A O 1
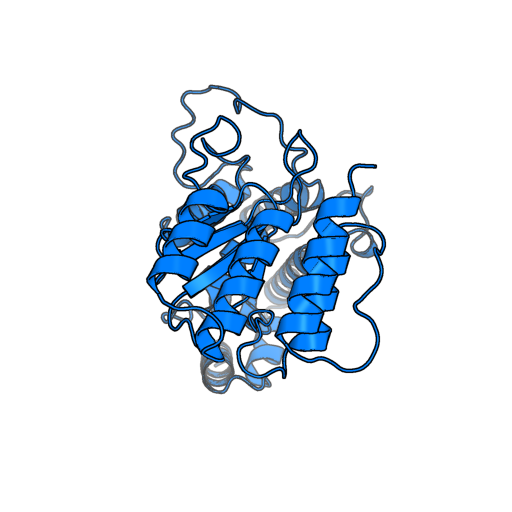ATOM 589 N N . LEU A 1 76 ? 1.895 0.033 -6.430 1.00 86.00 76 LEU A N 1
ATOM 590 C CA . LEU A 1 76 ? 2.170 -0.081 -4.993 1.00 86.00 76 LEU A CA 1
ATOM 591 C C . LEU A 1 76 ? 3.674 0.005 -4.691 1.00 86.00 76 LEU A C 1
ATOM 593 O O . LEU A 1 76 ? 4.091 0.718 -3.781 1.00 86.00 76 LEU A O 1
ATOM 597 N N . GLN A 1 77 ? 4.488 -0.675 -5.503 1.00 77.56 77 GLN A N 1
ATOM 598 C CA . GLN A 1 77 ? 5.948 -0.648 -5.415 1.00 77.56 77 GLN A CA 1
ATOM 599 C C . GLN A 1 77 ? 6.514 0.755 -5.668 1.00 77.56 77 GLN A C 1
ATOM 601 O O . GLN A 1 77 ? 7.309 1.248 -4.875 1.00 77.56 77 GLN A O 1
ATOM 606 N N . VAL A 1 78 ? 6.091 1.420 -6.748 1.00 76.62 78 VAL A N 1
ATOM 607 C CA . VAL A 1 78 ? 6.576 2.767 -7.105 1.00 76.62 78 VAL A CA 1
ATOM 608 C C . VAL A 1 78 ? 6.077 3.838 -6.129 1.00 76.62 78 VAL A C 1
ATOM 610 O O . VAL A 1 78 ? 6.786 4.811 -5.870 1.00 76.62 78 VAL A O 1
ATOM 613 N N . GLY A 1 79 ? 4.869 3.666 -5.585 1.00 79.69 79 GLY A N 1
ATOM 614 C CA . GLY A 1 79 ? 4.302 4.541 -4.559 1.00 79.69 79 GLY A CA 1
ATOM 615 C C . GLY A 1 79 ? 5.000 4.431 -3.203 1.00 79.69 79 GLY A C 1
ATOM 616 O O . GLY A 1 79 ? 4.880 5.350 -2.395 1.00 79.69 79 GLY A O 1
ATOM 617 N N . GLU A 1 80 ? 5.761 3.357 -2.969 1.00 83.38 80 GLU A N 1
ATOM 618 C CA . GLU A 1 80 ? 6.358 3.040 -1.668 1.00 83.38 80 GLU A CA 1
ATOM 619 C C . GLU A 1 80 ? 5.270 2.968 -0.581 1.00 83.38 80 GLU A C 1
ATOM 621 O O . GLU A 1 80 ? 5.284 3.697 0.414 1.00 83.38 80 GLU A O 1
ATOM 626 N N . VAL A 1 81 ? 4.280 2.098 -0.809 1.00 90.56 81 VAL A N 1
ATOM 627 C CA . VAL A 1 81 ? 3.189 1.828 0.139 1.00 90.56 81 VAL A CA 1
ATOM 628 C C . VAL A 1 81 ? 3.171 0.371 0.555 1.00 90.56 81 VAL A C 1
ATOM 630 O O . VAL A 1 81 ? 3.464 -0.517 -0.242 1.00 90.56 81 VAL A O 1
ATOM 633 N N . GLU A 1 82 ? 2.747 0.129 1.790 1.00 93.12 82 GLU A N 1
ATOM 634 C CA . GLU A 1 82 ? 2.433 -1.208 2.273 1.00 93.12 82 GLU A CA 1
ATOM 635 C C . GLU A 1 82 ? 0.926 -1.482 2.109 1.00 93.12 82 GLU A C 1
ATOM 637 O O . GLU A 1 82 ? 0.105 -0.836 2.779 1.00 93.12 82 GLU A O 1
ATOM 642 N N . PRO A 1 83 ? 0.528 -2.413 1.221 1.00 95.06 83 PRO A N 1
ATOM 643 C CA . PRO A 1 83 ? -0.868 -2.747 0.997 1.00 95.06 83 PRO A CA 1
ATOM 644 C C . PRO A 1 83 ? -1.389 -3.763 2.023 1.00 95.06 83 PRO A C 1
ATOM 646 O O . PRO A 1 83 ? -0.785 -4.807 2.274 1.00 95.06 83 PRO A O 1
ATOM 649 N N . PHE A 1 84 ? -2.584 -3.534 2.559 1.00 97.06 84 PHE A N 1
ATOM 650 C CA . PHE A 1 84 ? -3.242 -4.491 3.447 1.00 97.06 84 PHE A CA 1
ATOM 651 C C . PHE A 1 84 ? -4.758 -4.532 3.250 1.00 97.06 84 PHE A C 1
ATOM 653 O O . PHE A 1 84 ? -5.366 -3.623 2.691 1.00 97.06 84 PHE A O 1
ATOM 660 N N . VAL A 1 85 ? -5.382 -5.630 3.669 1.00 96.44 85 VAL A N 1
ATOM 661 C CA . VAL A 1 85 ? -6.799 -5.940 3.429 1.00 96.44 85 VAL A CA 1
ATOM 662 C C . VAL A 1 85 ? -7.435 -6.596 4.648 1.00 96.44 85 VAL A C 1
ATOM 664 O O . VAL A 1 85 ? -6.742 -7.162 5.492 1.00 96.44 85 VAL A O 1
ATOM 667 N N . ALA A 1 86 ? -8.766 -6.586 4.714 1.00 94.56 86 ALA A N 1
ATOM 668 C CA . ALA A 1 86 ? -9.541 -7.376 5.669 1.00 94.56 86 ALA A CA 1
ATOM 669 C C . ALA A 1 86 ? -10.539 -8.256 4.910 1.00 94.56 86 ALA A C 1
ATOM 671 O O . ALA A 1 86 ? -11.176 -7.797 3.965 1.00 94.56 86 ALA A O 1
ATOM 672 N N . ALA A 1 87 ? -10.706 -9.512 5.332 1.00 87.50 87 ALA A N 1
ATOM 673 C CA . ALA A 1 87 ? -11.601 -10.452 4.648 1.00 87.50 87 ALA A CA 1
ATOM 674 C C . ALA A 1 87 ? -13.072 -9.989 4.640 1.00 87.50 87 ALA A C 1
ATOM 676 O O . ALA A 1 87 ? -13.801 -10.273 3.695 1.00 87.50 87 ALA A O 1
ATOM 677 N N . ASP A 1 88 ? -13.485 -9.246 5.669 1.00 89.25 88 ASP A N 1
ATOM 678 C CA . ASP A 1 88 ? -14.858 -8.751 5.821 1.00 89.25 88 ASP A CA 1
ATOM 679 C C . ASP A 1 88 ? -15.128 -7.445 5.047 1.00 89.25 88 ASP A C 1
ATOM 681 O O . ASP A 1 88 ? -16.250 -6.935 5.066 1.00 89.25 88 ASP A O 1
ATOM 685 N N . LEU A 1 89 ? -14.112 -6.889 4.375 1.00 91.31 89 LEU A N 1
ATOM 686 C CA . LEU A 1 89 ? -14.169 -5.631 3.625 1.00 91.31 89 LEU A CA 1
ATOM 687 C C . LEU A 1 89 ? -13.818 -5.882 2.151 1.00 91.31 89 LEU A C 1
ATOM 689 O O . LEU A 1 89 ? -12.805 -5.410 1.640 1.00 91.31 89 LEU A O 1
ATOM 693 N N . GLU A 1 90 ? -14.652 -6.672 1.475 1.00 87.38 90 GLU A N 1
ATOM 694 C CA . GLU A 1 90 ? -14.429 -7.069 0.082 1.00 87.38 90 GLU A CA 1
ATOM 695 C C . GLU A 1 90 ? -14.289 -5.853 -0.854 1.00 87.38 90 GLU A C 1
ATOM 697 O O . GLU A 1 90 ? -15.057 -4.892 -0.776 1.00 87.38 90 GLU A O 1
ATOM 702 N N . GLY A 1 91 ? -13.289 -5.905 -1.740 1.00 86.44 91 GLY A N 1
ATOM 703 C CA . GLY A 1 91 ? -12.995 -4.849 -2.715 1.00 86.44 91 GLY A CA 1
ATOM 704 C C . GLY A 1 91 ? -12.246 -3.634 -2.155 1.00 86.44 91 GLY A C 1
ATOM 705 O O . GLY A 1 91 ? -11.922 -2.736 -2.930 1.00 86.44 91 GLY A O 1
ATOM 706 N N . LEU A 1 92 ? -11.949 -3.601 -0.849 1.00 94.50 92 LEU A N 1
ATOM 707 C CA . LEU A 1 92 ? -11.240 -2.500 -0.198 1.00 94.50 92 LEU A CA 1
ATOM 708 C C . LEU A 1 92 ? -9.784 -2.878 0.112 1.00 94.50 92 LEU A C 1
ATOM 710 O O . LEU A 1 92 ? -9.517 -3.822 0.857 1.00 94.50 92 LEU A O 1
ATOM 714 N N . ILE A 1 93 ? -8.849 -2.107 -0.437 1.00 95.38 93 ILE A N 1
ATOM 715 C CA . ILE A 1 93 ? -7.410 -2.212 -0.175 1.00 95.38 93 ILE A CA 1
ATOM 716 C C . ILE A 1 93 ? -6.984 -0.971 0.596 1.00 95.38 93 ILE A C 1
ATOM 718 O O . ILE A 1 93 ? -7.362 0.137 0.235 1.00 95.38 93 ILE A O 1
ATOM 722 N N . PHE A 1 94 ? -6.191 -1.147 1.643 1.00 97.12 94 PHE A N 1
ATOM 723 C CA . PHE A 1 94 ? -5.597 -0.060 2.406 1.00 97.12 94 PHE A CA 1
ATOM 724 C C . PHE A 1 94 ? -4.140 0.109 2.001 1.00 97.12 94 PHE A C 1
ATOM 726 O O . PHE A 1 94 ? -3.443 -0.886 1.819 1.00 97.12 94 PHE A O 1
ATOM 733 N N . LEU A 1 95 ? -3.690 1.353 1.879 1.00 96.31 95 LEU A N 1
ATOM 734 C CA . LEU A 1 95 ? -2.335 1.712 1.475 1.00 96.31 95 LEU A CA 1
ATOM 735 C C . LEU A 1 95 ? -1.694 2.535 2.587 1.00 96.31 95 LEU A C 1
ATOM 737 O O . LEU A 1 95 ? -2.098 3.678 2.786 1.00 96.31 95 LEU A O 1
ATOM 741 N N . ALA A 1 96 ? -0.738 1.969 3.322 1.00 96.25 96 ALA A N 1
ATOM 742 C CA . ALA A 1 96 ? 0.023 2.715 4.322 1.00 96.25 96 ALA A CA 1
ATOM 743 C C . ALA A 1 96 ? 1.305 3.288 3.709 1.00 96.25 96 ALA A C 1
ATOM 745 O O . ALA A 1 96 ? 2.088 2.546 3.120 1.00 96.25 96 ALA A O 1
ATOM 746 N N . ASP A 1 97 ? 1.543 4.587 3.884 1.00 92.44 97 ASP A N 1
ATOM 747 C CA . ASP A 1 97 ? 2.786 5.234 3.459 1.00 92.44 97 ASP A CA 1
ATOM 748 C C . ASP A 1 97 ? 3.988 4.629 4.203 1.00 92.44 97 ASP A C 1
ATOM 750 O O . ASP A 1 97 ? 4.037 4.650 5.438 1.00 92.44 97 ASP A O 1
ATOM 754 N N . THR A 1 98 ? 5.003 4.140 3.483 1.00 89.00 98 THR A N 1
ATOM 755 C CA . THR A 1 98 ? 6.268 3.721 4.119 1.00 89.00 98 THR A CA 1
ATOM 756 C C . THR A 1 98 ? 7.176 4.915 4.407 1.00 89.00 98 THR A C 1
ATOM 758 O O . THR A 1 98 ? 7.922 4.906 5.385 1.00 89.00 98 THR A O 1
ATOM 761 N N . ILE A 1 99 ? 7.048 5.987 3.620 1.00 85.69 99 ILE A N 1
ATOM 762 C CA . ILE A 1 99 ? 7.706 7.274 3.849 1.00 85.69 99 ILE A CA 1
ATOM 763 C C . ILE A 1 99 ? 6.739 8.199 4.579 1.00 85.69 99 ILE A C 1
ATOM 765 O O . ILE A 1 99 ? 5.704 8.580 4.040 1.00 85.69 99 ILE A O 1
ATOM 769 N N . ALA A 1 100 ? 7.101 8.587 5.797 1.00 88.12 100 ALA A N 1
ATOM 770 C CA . ALA A 1 100 ? 6.329 9.552 6.561 1.00 88.12 100 ALA A CA 1
ATOM 771 C C . ALA A 1 100 ? 6.299 10.940 5.897 1.00 88.12 100 ALA A C 1
ATOM 773 O O . ALA A 1 100 ? 7.253 11.363 5.240 1.00 88.12 100 ALA A O 1
ATOM 774 N N . ASP A 1 101 ? 5.213 11.668 6.138 1.00 87.06 101 ASP A N 1
ATOM 775 C CA . ASP A 1 101 ? 5.087 13.075 5.776 1.00 87.06 101 ASP A CA 1
ATOM 776 C C . ASP A 1 101 ? 6.057 13.973 6.589 1.00 87.06 101 ASP A C 1
ATOM 778 O O . ASP A 1 101 ? 6.751 13.492 7.495 1.00 87.06 101 ASP A O 1
ATOM 782 N N . PRO A 1 102 ? 6.149 15.289 6.307 1.00 84.94 102 PRO A N 1
ATOM 783 C CA . PRO A 1 102 ? 7.085 16.183 6.992 1.00 84.94 102 PRO A CA 1
ATOM 784 C C . PRO A 1 102 ? 6.860 16.296 8.507 1.00 84.94 102 PRO A C 1
ATOM 786 O O . PRO A 1 102 ? 7.752 16.746 9.230 1.00 84.94 102 PRO A O 1
ATOM 789 N N . GLU A 1 103 ? 5.683 15.903 9.003 1.00 87.19 103 GLU A N 1
ATOM 790 C CA . GLU A 1 103 ? 5.364 15.855 10.431 1.00 87.19 103 GLU A CA 1
ATOM 791 C C . GLU A 1 103 ? 5.743 14.508 11.074 1.00 87.19 103 GLU A C 1
ATOM 793 O O . GLU A 1 103 ? 5.634 14.339 12.294 1.00 87.19 103 GLU A O 1
ATOM 798 N N . GLY A 1 104 ? 6.251 13.560 10.282 1.00 88.31 104 GLY A N 1
ATOM 799 C CA . GLY A 1 104 ? 6.628 12.221 10.717 1.00 88.31 104 GLY A CA 1
ATOM 800 C C . GLY A 1 104 ? 5.444 11.253 10.781 1.00 88.31 104 GLY A C 1
ATOM 801 O O . GLY A 1 104 ? 5.511 10.267 11.524 1.00 88.31 104 GLY A O 1
ATOM 802 N N . MET A 1 105 ? 4.358 11.532 10.051 1.00 91.12 105 MET A N 1
ATOM 803 C CA . MET A 1 105 ? 3.154 10.706 10.036 1.00 91.12 105 MET A CA 1
ATOM 804 C C . MET A 1 105 ? 3.091 9.812 8.798 1.00 91.12 105 MET A C 1
ATOM 806 O O . MET A 1 105 ? 3.230 10.266 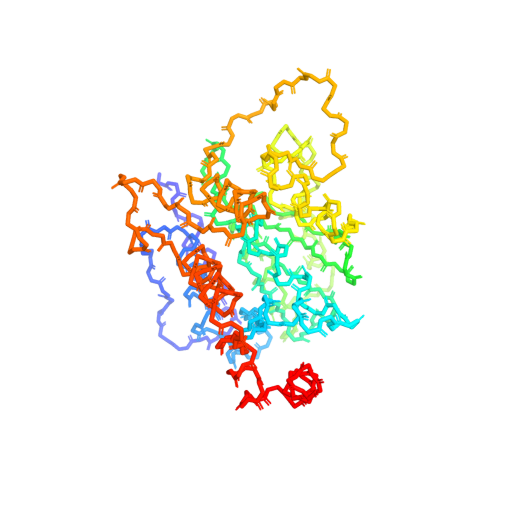7.667 1.00 91.12 105 MET A O 1
ATOM 810 N N . HIS A 1 106 ? 2.850 8.521 9.025 1.00 93.19 106 HIS A N 1
ATOM 811 C CA . HIS A 1 106 ? 2.553 7.554 7.969 1.00 93.19 106 HIS A CA 1
ATOM 812 C C . HIS A 1 106 ? 1.043 7.543 7.744 1.00 93.19 106 HIS A C 1
ATOM 814 O O . HIS A 1 106 ? 0.300 7.027 8.589 1.00 93.19 106 HIS A O 1
ATOM 820 N N . ARG A 1 107 ? 0.597 8.158 6.651 1.00 94.56 107 ARG A N 1
ATOM 821 C CA . ARG A 1 107 ? -0.818 8.236 6.282 1.00 94.56 107 ARG A CA 1
ATOM 822 C C . ARG A 1 107 ? -1.299 6.890 5.752 1.00 94.56 107 ARG A C 1
ATOM 824 O O . ARG A 1 107 ? -0.505 6.068 5.295 1.00 94.56 107 ARG A O 1
ATOM 831 N N . VAL A 1 108 ? -2.603 6.656 5.844 1.00 96.94 108 VAL A N 1
ATOM 832 C CA . VAL A 1 108 ? -3.235 5.448 5.307 1.00 96.94 108 VAL A CA 1
ATOM 833 C C . VAL A 1 108 ? -4.406 5.839 4.430 1.00 96.94 108 VAL A C 1
ATOM 835 O O . VAL A 1 108 ? -5.304 6.548 4.874 1.00 96.94 108 VAL A O 1
ATOM 838 N N . TYR A 1 109 ? -4.429 5.323 3.212 1.00 95.56 109 TYR A N 1
ATOM 839 C CA . TYR A 1 109 ? -5.481 5.575 2.234 1.00 95.56 109 TYR A CA 1
ATOM 840 C C . TYR A 1 109 ? -6.237 4.296 1.925 1.00 95.56 109 TYR A C 1
ATOM 842 O O . TYR A 1 109 ? -5.818 3.201 2.309 1.00 95.56 109 TYR A O 1
ATOM 850 N N . THR A 1 110 ? -7.331 4.423 1.184 1.00 95.12 110 THR A N 1
ATOM 851 C CA . THR A 1 110 ? -8.032 3.269 0.633 1.00 95.12 110 THR A CA 1
ATOM 852 C C . THR A 1 110 ? -8.145 3.346 -0.876 1.00 95.12 110 THR A C 1
ATOM 854 O O . THR A 1 110 ? -8.339 4.416 -1.444 1.00 95.12 110 THR A O 1
ATOM 857 N N . LEU A 1 111 ? -8.056 2.184 -1.516 1.00 93.62 111 LEU A N 1
ATOM 858 C CA . LEU A 1 111 ? -8.519 1.948 -2.871 1.00 93.62 111 LEU A CA 1
ATOM 859 C C . LEU A 1 111 ? -9.740 1.042 -2.820 1.00 93.62 111 LEU A C 1
ATOM 861 O O . LEU A 1 111 ? -9.761 0.045 -2.095 1.00 93.62 111 LEU A O 1
ATOM 865 N N . LYS A 1 112 ? -10.739 1.365 -3.630 1.00 91.38 112 LYS A N 1
ATOM 866 C CA . LYS A 1 112 ? -11.942 0.568 -3.812 1.00 91.38 112 LYS A CA 1
ATOM 867 C C . LYS A 1 112 ? -12.159 0.318 -5.292 1.00 91.38 112 LYS A C 1
ATOM 869 O O . LYS A 1 112 ? -12.295 1.260 -6.065 1.00 91.38 112 LYS A O 1
ATOM 874 N N . ASP A 1 113 ? -12.169 -0.954 -5.679 1.00 82.81 113 ASP A N 1
ATOM 875 C CA . ASP A 1 113 ? -12.368 -1.373 -7.073 1.00 82.81 113 ASP A CA 1
ATOM 876 C C . ASP A 1 113 ? -11.405 -0.682 -8.069 1.00 82.81 113 ASP A C 1
ATOM 878 O O . ASP A 1 113 ? -11.769 -0.379 -9.204 1.00 82.81 113 ASP A O 1
ATOM 882 N N . GLY A 1 114 ? -10.166 -0.419 -7.634 1.00 77.56 114 GLY A N 1
ATOM 883 C CA . GLY A 1 114 ? -9.130 0.244 -8.437 1.00 77.56 114 GLY A CA 1
ATOM 884 C C . GLY A 1 114 ? -9.199 1.775 -8.472 1.00 77.56 114 GLY A C 1
ATOM 885 O O . GLY A 1 114 ? -8.369 2.382 -9.135 1.00 77.56 114 GLY A O 1
ATOM 886 N N . MET A 1 115 ? -10.139 2.389 -7.751 1.00 85.50 115 MET A N 1
ATOM 887 C CA . MET A 1 115 ? -10.300 3.844 -7.628 1.00 85.50 115 MET A CA 1
ATOM 888 C C . MET A 1 115 ? -10.011 4.306 -6.196 1.00 85.50 115 MET A C 1
ATOM 890 O O . MET A 1 115 ? -10.008 3.482 -5.278 1.00 85.50 115 MET A O 1
ATOM 894 N N . ARG A 1 116 ? -9.853 5.618 -5.972 1.00 89.12 116 ARG A N 1
ATOM 895 C CA . ARG A 1 116 ? -9.817 6.204 -4.620 1.00 89.12 116 ARG A CA 1
ATOM 896 C C . ARG A 1 116 ? -11.008 5.741 -3.786 1.00 89.12 116 ARG A C 1
ATOM 898 O O . ARG A 1 116 ? -12.157 5.824 -4.222 1.00 89.12 116 ARG A O 1
ATOM 905 N N . GLY A 1 117 ? -10.721 5.234 -2.595 1.00 91.19 117 GLY A N 1
ATOM 906 C CA . GLY A 1 117 ? -11.717 4.893 -1.592 1.00 91.19 117 GLY A CA 1
ATOM 907 C C . GLY A 1 117 ? -12.120 6.099 -0.743 1.00 91.19 117 GLY A C 1
ATOM 908 O O . GLY A 1 117 ? -11.554 7.182 -0.845 1.00 91.19 117 GLY A O 1
ATOM 909 N N . ASP A 1 118 ? -13.111 5.891 0.124 1.00 91.88 118 ASP A N 1
ATOM 910 C CA . ASP A 1 118 ? -13.707 6.961 0.936 1.00 91.88 118 ASP A CA 1
ATOM 911 C C . ASP A 1 118 ? -12.970 7.207 2.269 1.00 91.88 118 ASP A C 1
ATOM 913 O O . ASP A 1 118 ? -13.381 8.066 3.052 1.00 91.88 118 ASP A O 1
ATOM 917 N N . LEU A 1 119 ? -11.940 6.411 2.583 1.00 95.00 119 LEU A N 1
ATOM 918 C CA . LEU A 1 119 ? -11.225 6.466 3.860 1.00 95.00 119 LEU A CA 1
ATOM 919 C C . LEU A 1 119 ? -9.786 6.925 3.672 1.00 95.00 119 LEU A C 1
ATOM 921 O O . LEU A 1 119 ? -9.011 6.297 2.946 1.00 95.00 119 LEU A O 1
ATOM 925 N N . GLU A 1 120 ? -9.440 7.964 4.423 1.00 95.62 120 GLU A N 1
ATOM 926 C CA . GLU A 1 120 ? -8.106 8.542 4.510 1.00 95.62 120 GLU A CA 1
ATOM 927 C C . GLU A 1 120 ? -7.807 8.852 5.978 1.00 95.62 120 GLU A C 1
ATOM 929 O O . GLU A 1 120 ? -8.605 9.482 6.679 1.00 95.62 120 GLU A O 1
ATOM 934 N N . PHE A 1 121 ? -6.672 8.363 6.465 1.00 97.06 121 PHE A N 1
ATOM 935 C CA . PHE A 1 121 ? -6.234 8.491 7.846 1.00 97.06 121 PHE A CA 1
ATOM 936 C C . PHE A 1 121 ? -4.925 9.270 7.877 1.00 97.06 121 PHE A C 1
ATOM 938 O O . PHE A 1 121 ? -3.938 8.863 7.267 1.00 97.06 121 PHE A O 1
ATOM 945 N N . ALA A 1 122 ? -4.903 10.360 8.644 1.00 94.94 122 ALA A N 1
ATOM 946 C CA . ALA A 1 122 ? -3.719 11.209 8.780 1.00 94.94 122 ALA A CA 1
ATOM 947 C C . ALA A 1 122 ? -2.504 10.474 9.380 1.00 94.94 122 ALA A C 1
ATOM 949 O O . ALA A 1 122 ? -1.371 10.892 9.173 1.00 94.94 122 ALA A O 1
ATOM 950 N N . ASP A 1 123 ? -2.728 9.395 10.139 1.00 95.62 123 ASP A N 1
ATOM 951 C CA . ASP A 1 123 ? -1.663 8.568 10.697 1.00 95.62 123 ASP A CA 1
ATOM 952 C C . ASP A 1 123 ? -2.118 7.121 10.994 1.00 95.62 123 ASP A C 1
ATOM 954 O O . ASP A 1 123 ? -3.312 6.794 11.017 1.00 95.62 123 ASP A O 1
ATOM 958 N N . LEU A 1 124 ? -1.147 6.251 11.298 1.00 96.94 124 LEU A N 1
ATOM 959 C CA . LEU A 1 124 ? -1.385 4.862 11.716 1.00 96.94 124 LEU A CA 1
ATOM 960 C C . LEU A 1 124 ? -2.196 4.737 13.016 1.00 96.94 124 LEU A C 1
ATOM 962 O O . LEU A 1 124 ? -2.817 3.702 13.245 1.00 96.94 124 LEU A O 1
ATOM 966 N N . THR A 1 125 ? -2.204 5.750 13.890 1.00 96.75 125 THR A N 1
ATOM 967 C CA . THR A 1 125 ? -2.979 5.700 15.143 1.00 96.75 125 THR A CA 1
ATOM 968 C C . THR A 1 125 ? -4.471 5.761 14.835 1.00 96.75 125 THR A C 1
ATOM 970 O O . THR A 1 125 ? -5.253 4.976 15.374 1.00 96.75 125 THR A O 1
ATOM 973 N N . ASN A 1 126 ? -4.862 6.663 13.939 1.00 97.69 126 ASN A N 1
ATOM 974 C CA . ASN A 1 126 ? -6.227 6.794 13.460 1.00 97.69 126 ASN A CA 1
ATOM 975 C C . ASN A 1 126 ? -6.671 5.560 12.668 1.00 97.69 126 ASN A C 1
ATOM 977 O O . ASN A 1 126 ? -7.774 5.056 12.901 1.00 97.69 126 ASN A O 1
ATOM 981 N N . ALA A 1 127 ? -5.794 5.016 11.818 1.00 98.00 127 ALA A N 1
ATOM 982 C CA . ALA A 1 127 ? -6.058 3.758 11.125 1.00 98.00 127 ALA A CA 1
ATOM 983 C C . ALA A 1 127 ? -6.301 2.609 12.122 1.00 98.00 127 ALA A C 1
ATOM 985 O O . ALA A 1 127 ? -7.346 1.962 12.072 1.00 98.00 127 ALA A O 1
ATOM 986 N N . LEU A 1 128 ? -5.412 2.417 13.108 1.00 98.38 128 LEU A N 1
ATOM 987 C CA . LEU A 1 128 ? -5.562 1.398 14.157 1.00 98.38 128 LEU A CA 1
ATOM 988 C C . LEU A 1 128 ? -6.842 1.580 14.977 1.00 98.38 128 LEU A C 1
ATOM 990 O O . LEU A 1 128 ? -7.506 0.596 15.314 1.00 98.38 128 LEU A O 1
ATOM 994 N N . ARG A 1 129 ? -7.217 2.826 15.286 1.00 98.12 129 ARG A N 1
ATOM 995 C CA . ARG A 1 129 ? -8.465 3.137 15.994 1.00 98.12 129 ARG A CA 1
ATOM 996 C C . ARG A 1 129 ? -9.679 2.633 15.215 1.00 98.12 129 ARG A C 1
ATOM 998 O O . ARG A 1 129 ? -10.548 1.986 15.798 1.00 98.12 129 ARG A O 1
ATOM 1005 N N . TRP A 1 130 ? -9.729 2.896 13.912 1.00 98.12 130 TRP A N 1
ATOM 1006 C CA . TRP A 1 130 ? -10.823 2.439 13.060 1.00 98.12 130 TRP A CA 1
ATOM 1007 C C . TRP A 1 130 ? -10.786 0.923 12.820 1.00 98.12 130 TRP A C 1
ATOM 1009 O O . TRP A 1 130 ? -11.818 0.268 12.941 1.00 98.12 130 TRP A O 1
ATOM 1019 N N . MET A 1 131 ? -9.608 0.336 12.585 1.00 98.19 131 MET A N 1
ATOM 1020 C CA . MET A 1 131 ? -9.431 -1.118 12.454 1.00 98.19 131 MET A CA 1
ATOM 1021 C C . MET A 1 131 ? -9.922 -1.862 13.704 1.00 98.19 131 MET A C 1
ATOM 1023 O O . MET A 1 131 ? -10.627 -2.863 13.601 1.00 98.19 131 MET A O 1
ATOM 1027 N N . THR A 1 132 ? -9.606 -1.343 14.893 1.00 98.44 132 THR A N 1
ATOM 1028 C CA . THR A 1 132 ? -10.089 -1.879 16.176 1.00 98.44 132 THR A CA 1
ATOM 1029 C C . THR A 1 132 ? -11.613 -1.843 16.244 1.00 98.44 132 THR A C 1
ATOM 1031 O O . THR A 1 132 ? -12.241 -2.847 16.585 1.00 98.44 132 THR A O 1
ATOM 1034 N N . ALA A 1 133 ? -12.218 -0.711 15.874 1.00 98.12 133 ALA A N 1
ATOM 1035 C CA . ALA A 1 133 ? -13.668 -0.569 15.843 1.00 98.12 133 ALA A CA 1
ATOM 1036 C C . ALA A 1 133 ? -14.323 -1.533 14.843 1.00 98.12 133 ALA A C 1
ATOM 1038 O O . ALA A 1 133 ? -15.370 -2.103 15.143 1.00 98.12 133 ALA A O 1
ATOM 1039 N N . GLN A 1 134 ? -13.693 -1.775 13.690 1.00 97.62 134 GLN A N 1
ATOM 1040 C CA . GLN A 1 134 ? -14.175 -2.755 12.717 1.00 97.62 134 GLN A CA 1
ATOM 1041 C C . GLN A 1 134 ? -14.171 -4.179 13.267 1.00 97.62 134 GLN A C 1
ATOM 1043 O O . GLN A 1 134 ? -15.170 -4.884 13.135 1.00 97.62 134 GLN A O 1
ATOM 1048 N N . VAL A 1 135 ? -13.097 -4.587 13.949 1.00 97.75 135 VAL A N 1
ATOM 1049 C CA . VAL A 1 135 ? -13.028 -5.897 14.614 1.00 97.75 135 VAL A CA 1
ATOM 1050 C C . VAL A 1 135 ? -14.134 -6.029 15.665 1.00 97.75 135 VAL A C 1
ATOM 1052 O O . VAL A 1 135 ? -14.850 -7.028 15.696 1.00 97.75 135 VAL A O 1
ATOM 1055 N N . GLN A 1 136 ? -14.313 -5.010 16.507 1.00 97.69 136 GLN A N 1
ATOM 1056 C CA . GLN A 1 136 ? -15.353 -4.992 17.541 1.00 97.69 136 GLN A CA 1
ATOM 1057 C C . GLN A 1 136 ? -16.761 -5.050 16.937 1.00 97.69 136 GLN A C 1
ATOM 1059 O O . GLN A 1 136 ? -17.614 -5.799 17.415 1.00 97.69 136 GLN A O 1
ATOM 1064 N N . ARG A 1 137 ? -17.004 -4.321 15.844 1.00 97.62 137 ARG A N 1
ATOM 1065 C CA . ARG A 1 137 ? -18.270 -4.351 15.105 1.00 97.62 137 ARG A CA 1
ATOM 1066 C C . ARG A 1 137 ? -18.530 -5.726 14.494 1.00 97.62 137 ARG A C 1
ATOM 1068 O O . ARG A 1 137 ? -19.627 -6.257 14.647 1.00 97.62 137 ARG A O 1
ATOM 1075 N N . ALA A 1 138 ? -17.522 -6.356 13.891 1.00 95.69 138 ALA A N 1
ATOM 1076 C CA . ALA A 1 138 ? -17.628 -7.717 13.361 1.00 95.69 138 ALA A CA 1
ATOM 1077 C C . ALA A 1 138 ? -17.921 -8.764 14.457 1.00 95.69 138 ALA A C 1
ATOM 1079 O O . ALA A 1 138 ? -18.651 -9.727 14.221 1.00 95.69 138 ALA A O 1
ATOM 1080 N N . LYS A 1 139 ? -17.433 -8.536 15.684 1.00 95.94 139 LYS A N 1
ATOM 1081 C CA . LYS A 1 139 ? -17.738 -9.348 16.876 1.00 95.94 139 LYS A CA 1
ATOM 1082 C C . LYS A 1 139 ? -19.087 -9.026 17.537 1.00 95.94 139 LYS A C 1
ATOM 1084 O O . LYS A 1 139 ? -19.496 -9.741 18.452 1.00 95.94 139 LYS A O 1
ATOM 1089 N N . GLY A 1 140 ? -19.792 -7.987 17.086 1.00 96.12 140 GLY A N 1
ATOM 1090 C CA . GLY A 1 140 ? -21.056 -7.527 17.671 1.00 96.12 140 GLY A CA 1
ATOM 1091 C C . GLY A 1 140 ? -20.905 -6.735 18.976 1.00 96.12 140 GLY A C 1
ATOM 1092 O O . GLY A 1 140 ? -21.872 -6.599 19.723 1.00 96.12 140 GLY A O 1
ATOM 1093 N N . GLU A 1 141 ? -19.703 -6.236 19.269 1.00 97.19 141 GLU A N 1
ATOM 1094 C CA . GLU A 1 141 ? -19.388 -5.394 20.434 1.00 97.19 141 GLU A CA 1
ATOM 1095 C C . GLU A 1 141 ? -19.659 -3.902 20.166 1.00 97.19 141 GLU A C 1
ATOM 1097 O O . GLU A 1 141 ? -19.881 -3.137 21.105 1.00 97.19 141 GLU A O 1
ATOM 1102 N N . LEU A 1 142 ? -19.676 -3.510 18.887 1.00 96.81 142 LEU A N 1
ATOM 1103 C CA . LEU A 1 142 ? -20.075 -2.191 18.391 1.00 96.81 142 LEU A CA 1
ATOM 1104 C C . LEU A 1 142 ? -21.189 -2.321 17.350 1.00 96.81 142 LEU A C 1
ATOM 1106 O O . LEU A 1 142 ? -21.219 -3.286 16.584 1.00 96.81 142 LEU A O 1
ATOM 1110 N N . ASP A 1 143 ? -22.077 -1.330 17.297 1.00 97.12 143 ASP A N 1
ATOM 1111 C CA . ASP A 1 143 ? -23.052 -1.187 16.216 1.00 97.12 143 ASP A CA 1
ATOM 1112 C C . ASP A 1 143 ? -22.546 -0.287 15.069 1.00 97.12 143 ASP A C 1
ATOM 1114 O O . ASP A 1 143 ? -21.491 0.351 15.148 1.00 97.12 143 ASP A O 1
ATOM 1118 N N . ASP A 1 144 ? -23.307 -0.249 13.971 1.00 96.56 144 ASP A N 1
ATOM 1119 C CA . ASP A 1 144 ? -22.953 0.515 12.768 1.00 96.56 144 ASP A CA 1
ATOM 1120 C C . ASP A 1 144 ? -22.919 2.035 13.014 1.00 96.56 144 ASP A C 1
ATOM 1122 O O . ASP A 1 144 ? -22.146 2.742 12.368 1.00 96.56 144 ASP A O 1
ATOM 1126 N N . ALA A 1 145 ? -23.731 2.553 13.943 1.00 97.38 145 ALA A N 1
ATOM 1127 C CA . ALA A 1 145 ? -23.746 3.980 14.256 1.00 97.38 145 ALA A CA 1
ATOM 1128 C C . ALA A 1 145 ? -22.477 4.377 15.016 1.00 97.38 145 ALA A C 1
ATOM 1130 O O . ALA A 1 145 ? -21.838 5.371 14.680 1.00 97.38 145 ALA A O 1
ATOM 1131 N N . GLN A 1 146 ? -22.059 3.559 15.982 1.00 97.69 146 GLN A N 1
ATOM 1132 C CA . GLN A 1 146 ? -20.818 3.779 16.716 1.00 97.69 146 GLN A CA 1
ATOM 1133 C C . GLN A 1 146 ? -19.586 3.646 15.812 1.00 97.69 146 GLN A C 1
ATOM 1135 O O . GLN A 1 146 ? -18.640 4.421 15.947 1.00 97.69 146 GLN A O 1
ATOM 1140 N N . LEU A 1 147 ? -19.592 2.691 14.875 1.00 97.06 147 LEU A N 1
ATOM 1141 C CA . LEU A 1 147 ? -18.535 2.578 13.870 1.00 97.06 147 LEU A CA 1
ATOM 1142 C C . LEU A 1 147 ? -18.460 3.840 12.998 1.00 97.06 147 LEU A C 1
ATOM 1144 O O . LEU A 1 147 ? -17.366 4.350 12.760 1.00 97.06 147 LEU A O 1
ATOM 1148 N N . GLN A 1 148 ? -19.608 4.368 12.563 1.00 96.75 148 GLN A N 1
ATOM 1149 C CA . GLN A 1 148 ? -19.673 5.595 11.768 1.00 96.75 148 GLN A CA 1
ATOM 1150 C C . GLN A 1 148 ? -19.159 6.820 12.540 1.00 96.75 148 GLN A C 1
ATOM 1152 O O . GLN A 1 148 ? -18.456 7.655 11.964 1.00 96.75 148 GLN A O 1
ATOM 1157 N N . ASP A 1 149 ? -19.471 6.924 13.832 1.00 97.62 149 ASP A N 1
ATOM 1158 C CA . ASP A 1 149 ? -18.957 7.993 14.694 1.00 97.62 149 ASP A CA 1
ATOM 1159 C C . ASP A 1 149 ? -17.425 7.912 14.800 1.00 97.62 149 ASP A C 1
ATOM 1161 O O . ASP A 1 149 ? -16.731 8.901 14.566 1.00 97.62 149 ASP A O 1
ATOM 1165 N N . ILE A 1 150 ? -16.876 6.717 15.053 1.00 97.50 150 ILE A N 1
ATOM 1166 C CA . ILE A 1 150 ? -15.420 6.503 15.117 1.00 97.50 150 ILE A CA 1
ATOM 1167 C C . ILE A 1 150 ? -14.758 6.815 13.774 1.00 97.50 150 ILE A C 1
ATOM 1169 O O . ILE A 1 150 ? -13.710 7.457 13.749 1.00 97.50 150 ILE A O 1
ATOM 1173 N N . GLN A 1 151 ? -15.361 6.399 12.660 1.00 96.69 151 GLN A N 1
ATOM 1174 C CA . GLN A 1 151 ? -14.868 6.718 11.322 1.00 96.69 151 GLN A CA 1
ATOM 1175 C C . GLN A 1 151 ? -14.821 8.227 11.080 1.00 96.69 151 GLN A C 1
ATOM 1177 O O . GLN A 1 151 ? -13.817 8.724 10.579 1.00 96.69 151 GLN A O 1
ATOM 1182 N N . SER A 1 152 ? -15.866 8.955 11.471 1.00 95.62 152 SER A N 1
ATOM 1183 C CA . SER A 1 152 ? -15.949 10.410 11.281 1.00 95.62 152 SER A CA 1
ATOM 1184 C C . SER A 1 152 ? -14.911 11.177 12.109 1.00 95.62 152 SER A C 1
ATOM 1186 O O . SER A 1 152 ? -14.563 12.304 11.771 1.00 95.62 152 SER A O 1
ATOM 1188 N N . GLU A 1 153 ? -14.423 10.584 13.202 1.00 95.81 153 GLU A N 1
ATOM 1189 C CA . GLU A 1 153 ? -13.350 11.151 14.023 1.00 95.81 153 GLU A CA 1
ATOM 1190 C C . GLU A 1 153 ? -11.945 10.726 13.575 1.00 95.81 153 GLU A C 1
ATOM 1192 O O . GLU A 1 153 ? -10.993 11.477 13.772 1.00 95.81 153 GLU A O 1
ATOM 1197 N N . ALA A 1 154 ? -11.798 9.506 13.053 1.00 95.00 154 ALA A N 1
ATOM 1198 C CA . ALA A 1 154 ? -10.503 8.930 12.696 1.00 95.00 154 ALA A CA 1
ATOM 1199 C C . ALA A 1 154 ? -10.086 9.237 11.252 1.00 95.00 154 ALA A C 1
ATOM 1201 O O . ALA A 1 154 ? -8.894 9.316 10.968 1.00 95.00 154 ALA A O 1
ATOM 1202 N N . SER A 1 155 ? -11.050 9.395 10.345 1.00 95.19 155 SER A N 1
ATOM 1203 C CA . SER A 1 155 ? -10.798 9.630 8.923 1.00 95.19 155 SER A CA 1
ATOM 1204 C C . SER A 1 155 ? -11.318 10.990 8.474 1.00 95.19 155 SER A C 1
ATOM 1206 O O . SER A 1 155 ? -12.344 11.469 8.961 1.00 95.19 155 SER A O 1
ATOM 1208 N N . ALA A 1 156 ? -10.604 11.608 7.542 1.00 92.62 156 ALA A N 1
ATOM 1209 C CA . ALA A 1 156 ? -10.985 12.857 6.899 1.00 92.62 156 ALA A CA 1
ATOM 1210 C C . ALA A 1 156 ? -10.272 12.963 5.551 1.00 92.62 156 ALA A C 1
ATOM 1212 O O . ALA A 1 156 ? -9.171 12.444 5.421 1.00 92.62 156 ALA A O 1
ATOM 1213 N N . LEU A 1 157 ? -10.871 13.674 4.592 1.00 88.31 157 LEU A N 1
ATOM 1214 C CA . LEU A 1 157 ? -10.194 14.000 3.335 1.00 88.31 157 LEU A CA 1
ATOM 1215 C C . LEU A 1 157 ? -8.937 14.824 3.625 1.00 88.31 157 LEU A C 1
ATOM 1217 O O . LEU A 1 157 ? -9.020 15.880 4.263 1.00 88.31 157 LEU A O 1
ATOM 1221 N N . LEU A 1 158 ? -7.797 14.354 3.141 1.00 87.00 158 LEU A N 1
ATOM 1222 C CA . LEU A 1 158 ? -6.483 14.937 3.367 1.00 87.00 158 LEU A CA 1
ATOM 1223 C C . LEU A 1 158 ? -6.087 15.863 2.200 1.00 87.00 158 LEU A C 1
ATOM 1225 O O . LEU A 1 158 ? -5.023 15.735 1.624 1.00 87.00 158 LEU A O 1
ATOM 1229 N N . ASP A 1 159 ? -6.913 16.857 1.860 1.00 84.25 159 ASP A N 1
ATOM 1230 C CA . ASP A 1 159 ? -6.633 17.815 0.765 1.00 84.25 159 ASP A CA 1
ATOM 1231 C C . ASP A 1 159 ? -5.598 18.897 1.161 1.00 84.25 159 ASP A C 1
ATOM 1233 O O . ASP A 1 159 ? -5.889 20.096 1.263 1.00 84.25 159 ASP A O 1
ATOM 1237 N N . ASP A 1 160 ? -4.370 18.468 1.446 1.00 85.75 160 ASP A N 1
ATOM 1238 C CA . ASP A 1 160 ? -3.240 19.324 1.795 1.00 85.75 160 ASP A CA 1
ATOM 1239 C C . ASP A 1 160 ? -2.139 19.317 0.725 1.00 85.75 160 ASP A C 1
ATOM 1241 O O . ASP A 1 160 ? -2.222 18.657 -0.307 1.00 85.75 160 ASP A O 1
ATOM 1245 N N . ASP A 1 161 ? -1.099 20.123 0.931 1.00 82.25 161 ASP A N 1
ATOM 1246 C CA . ASP A 1 161 ? -0.032 20.282 -0.062 1.00 82.25 161 ASP A CA 1
ATOM 1247 C C . ASP A 1 161 ? 0.856 19.035 -0.208 1.00 82.25 161 ASP A C 1
ATOM 1249 O O . ASP A 1 161 ? 1.604 18.956 -1.181 1.00 82.25 161 ASP A O 1
ATOM 1253 N N . TRP A 1 162 ? 0.774 18.073 0.722 1.00 83.81 162 TRP A N 1
ATOM 1254 C CA . TRP A 1 162 ? 1.420 16.767 0.586 1.00 83.81 162 TRP A CA 1
ATOM 1255 C C . TRP A 1 162 ? 0.648 15.867 -0.381 1.00 83.81 162 TRP A C 1
ATOM 1257 O O . TRP A 1 162 ? 1.259 15.065 -1.085 1.00 83.81 162 TRP A O 1
ATOM 1267 N N . GLU A 1 163 ? -0.672 16.033 -0.477 1.00 81.19 163 GLU A N 1
ATOM 1268 C CA . GLU A 1 163 ? -1.520 15.275 -1.401 1.00 81.19 163 GLU A CA 1
ATOM 1269 C C . GLU A 1 163 ? -1.601 15.810 -2.822 1.00 81.19 163 GLU A C 1
ATOM 1271 O O . GLU A 1 163 ? -1.895 15.050 -3.742 1.00 81.19 163 GLU A O 1
ATOM 1276 N N . LYS A 1 164 ? -1.310 17.093 -3.032 1.00 75.19 164 LYS A N 1
ATOM 1277 C CA . LYS A 1 164 ? -1.523 17.782 -4.318 1.00 75.19 164 LYS A CA 1
ATOM 1278 C C . LYS A 1 164 ? -0.541 17.409 -5.434 1.00 75.19 164 LYS A C 1
ATOM 1280 O O . LYS A 1 164 ? -0.403 18.156 -6.403 1.00 75.19 164 LYS A O 1
ATOM 1285 N N . GLY A 1 165 ? 0.138 16.274 -5.327 1.00 72.44 165 GLY A N 1
ATOM 1286 C CA . GLY A 1 165 ? 1.022 15.794 -6.374 1.00 72.44 165 GLY A CA 1
ATOM 1287 C C . GLY A 1 165 ? 1.922 14.645 -5.924 1.00 72.44 165 GLY A C 1
ATOM 1288 O O . GLY A 1 165 ? 1.575 13.891 -5.014 1.00 72.44 165 GLY A O 1
ATOM 1289 N N . PRO A 1 166 ? 3.111 14.503 -6.532 1.00 69.81 166 PRO A N 1
ATOM 1290 C CA . PRO A 1 166 ? 3.952 13.311 -6.392 1.00 69.81 166 PRO A CA 1
ATOM 1291 C C . PRO A 1 166 ? 4.629 13.139 -5.024 1.00 69.81 166 PRO A C 1
ATOM 1293 O O . PRO A 1 166 ? 5.457 12.248 -4.826 1.00 69.81 166 PRO A O 1
ATOM 1296 N N . THR A 1 167 ? 4.314 14.011 -4.076 1.00 72.88 167 THR A N 1
ATOM 1297 C CA . THR A 1 167 ? 4.647 13.869 -2.662 1.00 72.88 167 THR A CA 1
ATOM 1298 C C . THR A 1 167 ? 3.754 12.842 -1.970 1.00 72.88 167 THR A C 1
ATOM 1300 O O . THR A 1 167 ? 4.219 12.198 -1.034 1.00 72.88 167 THR A O 1
ATOM 1303 N N . SER A 1 168 ? 2.529 12.615 -2.450 1.00 80.25 168 SER A N 1
ATOM 1304 C CA . SER A 1 168 ? 1.624 11.592 -1.921 1.00 80.25 168 SER A CA 1
ATOM 1305 C C . SER A 1 168 ? 1.798 10.269 -2.650 1.00 80.25 168 SER A C 1
ATOM 1307 O O . SER A 1 168 ? 1.861 10.218 -3.880 1.00 80.25 168 SER A O 1
ATOM 1309 N N . ALA A 1 169 ? 1.859 9.175 -1.892 1.00 83.38 169 ALA A N 1
ATOM 1310 C CA . ALA A 1 169 ? 1.910 7.858 -2.502 1.00 83.38 169 ALA A CA 1
ATOM 1311 C C . ALA A 1 169 ? 0.575 7.449 -3.129 1.00 83.38 169 ALA A C 1
ATOM 1313 O O . ALA A 1 169 ? 0.581 6.767 -4.150 1.00 83.38 169 ALA A O 1
ATOM 1314 N N . LEU A 1 170 ? -0.555 7.894 -2.564 1.00 87.94 170 LEU A N 1
ATOM 1315 C CA . LEU A 1 170 ? -1.869 7.671 -3.163 1.00 87.94 170 LEU A CA 1
ATOM 1316 C C . LEU A 1 170 ? -1.925 8.299 -4.555 1.00 87.94 170 LEU A C 1
ATOM 1318 O O . LEU A 1 170 ? -2.263 7.603 -5.505 1.00 87.94 170 LEU A O 1
ATOM 1322 N N . TYR A 1 171 ? -1.483 9.555 -4.679 1.00 85.00 171 TYR A N 1
ATOM 1323 C CA . TYR A 1 171 ? -1.401 10.242 -5.968 1.00 85.00 171 TYR A CA 1
ATOM 1324 C C . TYR A 1 171 ? -0.571 9.438 -6.982 1.00 85.00 171 TYR A C 1
ATOM 1326 O O . TYR A 1 171 ? -1.013 9.189 -8.099 1.00 85.00 171 TYR A O 1
ATOM 1334 N N . ILE A 1 172 ? 0.612 8.959 -6.577 1.00 81.69 172 ILE A N 1
ATOM 1335 C CA . ILE A 1 172 ? 1.466 8.117 -7.431 1.00 81.69 172 ILE A CA 1
ATOM 1336 C C . ILE A 1 172 ? 0.734 6.844 -7.873 1.00 81.69 172 ILE A C 1
ATOM 1338 O O . ILE A 1 172 ? 0.776 6.484 -9.050 1.00 81.69 172 ILE A O 1
ATOM 1342 N N . VAL A 1 173 ? 0.082 6.148 -6.942 1.00 87.62 173 VAL A N 1
ATOM 1343 C CA . VAL A 1 173 ? -0.626 4.900 -7.238 1.00 87.62 173 VAL A CA 1
ATOM 1344 C C . VAL A 1 173 ? -1.780 5.152 -8.211 1.00 87.62 173 VAL A C 1
ATOM 1346 O O . VAL A 1 173 ? -1.891 4.430 -9.200 1.00 87.62 173 VAL A O 1
ATOM 1349 N N . GLU A 1 174 ? -2.592 6.185 -7.977 1.00 86.88 174 GLU A N 1
ATOM 1350 C CA . GLU A 1 174 ? -3.708 6.578 -8.846 1.00 86.88 174 GLU A CA 1
ATOM 1351 C C . GLU A 1 174 ? -3.230 6.880 -10.272 1.00 86.88 174 GLU A C 1
ATOM 1353 O O . GLU A 1 174 ? -3.694 6.258 -11.230 1.00 86.88 174 GLU A O 1
ATOM 1358 N N . GLU A 1 175 ? -2.221 7.741 -10.422 1.00 82.12 175 GLU A N 1
ATOM 1359 C CA . GLU A 1 175 ? -1.707 8.126 -11.740 1.00 82.12 175 GLU A CA 1
ATOM 1360 C C . GLU A 1 175 ? -1.145 6.929 -12.522 1.00 82.12 175 GLU A C 1
ATOM 1362 O O . GLU A 1 175 ? -1.304 6.840 -13.743 1.00 82.12 175 GLU A O 1
ATOM 1367 N N . LEU A 1 176 ? -0.514 5.959 -11.851 1.00 82.38 176 LEU A N 1
ATOM 1368 C CA . LEU A 1 176 ? 0.004 4.751 -12.508 1.00 82.38 176 LEU A CA 1
ATOM 1369 C C . LEU A 1 176 ? -1.102 3.772 -12.918 1.00 82.38 176 LEU A C 1
ATOM 1371 O O . LEU A 1 176 ? -0.982 3.086 -13.945 1.00 82.38 176 LEU A O 1
ATOM 1375 N N . LEU A 1 177 ? -2.184 3.709 -12.143 1.00 85.12 177 LEU A N 1
ATOM 1376 C CA . LEU A 1 177 ? -3.370 2.919 -12.465 1.00 85.12 177 LEU A CA 1
ATOM 1377 C C . LEU A 1 177 ? -4.198 3.542 -13.598 1.00 85.12 177 LEU A C 1
ATOM 1379 O O . LEU A 1 177 ? -4.786 2.796 -14.388 1.00 85.12 177 LEU A O 1
ATOM 1383 N N . ASP A 1 178 ? -4.149 4.862 -13.766 1.00 83.62 178 ASP A N 1
ATOM 1384 C CA . ASP A 1 178 ? -4.887 5.580 -14.810 1.00 83.62 178 ASP A CA 1
ATOM 1385 C C . ASP A 1 178 ? -4.076 5.782 -16.102 1.00 83.62 178 ASP A C 1
ATOM 1387 O O . ASP A 1 178 ? -4.627 5.702 -17.204 1.00 83.62 178 ASP A O 1
ATOM 1391 N N . THR A 1 179 ? -2.750 5.918 -16.019 1.00 77.19 179 THR A N 1
ATOM 1392 C CA . THR A 1 179 ? -1.911 6.229 -17.190 1.00 77.19 179 THR A CA 1
ATOM 1393 C C . THR A 1 179 ? -1.473 4.989 -17.979 1.00 77.19 179 THR A C 1
ATOM 1395 O O . THR A 1 179 ? -0.851 4.098 -17.392 1.00 77.19 179 THR A O 1
ATOM 1398 N N . PRO A 1 180 ? -1.693 4.915 -19.314 1.00 76.94 180 PRO A N 1
ATOM 1399 C CA . PRO A 1 180 ? -1.240 3.792 -20.135 1.00 76.94 180 PRO A CA 1
ATOM 1400 C C . PRO A 1 180 ? 0.216 3.403 -19.857 1.00 76.94 180 PRO A C 1
ATOM 1402 O O . PRO A 1 180 ? 1.083 4.270 -19.805 1.00 76.94 180 PRO A O 1
ATOM 1405 N N . LEU A 1 181 ? 0.501 2.098 -19.738 1.00 68.94 181 LEU A N 1
ATOM 1406 C CA . LEU A 1 181 ? 1.815 1.597 -19.303 1.00 68.94 181 LEU A CA 1
ATOM 1407 C C . LEU A 1 181 ? 2.987 2.266 -20.029 1.00 68.94 181 LEU A C 1
ATOM 1409 O O . LEU A 1 181 ? 3.948 2.659 -19.386 1.00 68.94 181 LEU A O 1
ATOM 1413 N N . PHE A 1 182 ? 2.929 2.394 -21.357 1.00 64.81 182 PHE A N 1
ATO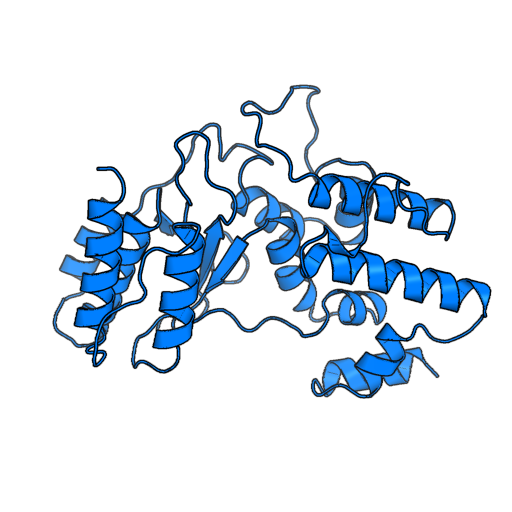M 1414 C CA . PHE A 1 182 ? 4.039 2.969 -22.119 1.00 64.81 182 PHE A CA 1
ATOM 1415 C C . PHE A 1 182 ? 4.268 4.452 -21.799 1.00 64.81 182 PHE A C 1
ATOM 1417 O O . PHE A 1 182 ? 5.412 4.889 -21.792 1.00 64.81 182 PHE A O 1
ATOM 1424 N N . GLU A 1 183 ? 3.205 5.210 -21.521 1.00 64.06 183 GLU A N 1
ATOM 1425 C CA . GLU A 1 183 ? 3.277 6.622 -21.131 1.00 64.06 183 GLU A CA 1
ATOM 1426 C C . GLU A 1 183 ? 3.787 6.741 -19.702 1.00 64.06 183 GLU A C 1
ATOM 1428 O O . GLU A 1 183 ? 4.679 7.544 -19.431 1.00 64.06 183 GLU A O 1
ATOM 1433 N N . ALA A 1 184 ? 3.280 5.884 -18.813 1.00 68.94 184 ALA A N 1
ATOM 1434 C CA . ALA A 1 184 ? 3.709 5.838 -17.431 1.00 68.94 184 ALA A CA 1
ATOM 1435 C C . ALA A 1 184 ? 5.190 5.497 -17.322 1.00 68.94 184 ALA A C 1
ATOM 1437 O O . ALA A 1 184 ? 5.951 6.217 -16.686 1.00 68.94 184 ALA A O 1
ATOM 1438 N N . TRP A 1 185 ? 5.607 4.455 -18.033 1.00 65.00 185 TRP A N 1
ATOM 1439 C CA . TRP A 1 185 ? 6.982 3.994 -18.111 1.00 65.00 185 TRP A CA 1
ATOM 1440 C C . TRP A 1 185 ? 7.909 5.013 -18.792 1.00 65.00 185 TRP A C 1
ATOM 1442 O O . TRP A 1 185 ? 9.017 5.241 -18.313 1.00 65.00 185 TRP A O 1
ATOM 1452 N N . ASP A 1 186 ? 7.478 5.672 -19.876 1.00 59.12 186 ASP A N 1
ATOM 1453 C CA . ASP A 1 186 ? 8.243 6.738 -20.543 1.00 59.12 186 ASP A CA 1
ATOM 1454 C C . ASP A 1 186 ? 8.437 7.958 -19.629 1.00 59.12 186 ASP A C 1
ATOM 1456 O O . ASP A 1 186 ? 9.566 8.429 -19.474 1.00 59.12 186 ASP A O 1
ATOM 1460 N N . ALA A 1 187 ? 7.376 8.433 -18.971 1.00 60.91 187 ALA A N 1
ATOM 1461 C CA . ALA A 1 187 ? 7.442 9.545 -18.025 1.00 60.91 187 ALA A CA 1
ATOM 1462 C C . ALA A 1 187 ? 8.388 9.224 -16.859 1.00 60.91 187 ALA A C 1
ATOM 1464 O O . ALA A 1 187 ? 9.368 9.946 -16.653 1.00 60.91 187 ALA A O 1
ATOM 1465 N N . ILE A 1 188 ? 8.173 8.083 -16.200 1.00 59.72 188 ILE A N 1
ATOM 1466 C CA . ILE A 1 188 ? 9.018 7.550 -15.123 1.00 59.72 188 ILE A CA 1
ATOM 1467 C C . ILE A 1 188 ? 10.472 7.481 -15.576 1.00 59.72 188 ILE A C 1
ATOM 1469 O O . ILE A 1 188 ? 11.355 8.012 -14.908 1.00 59.72 188 ILE A O 1
ATOM 1473 N N . SER A 1 189 ? 10.743 6.939 -16.764 1.00 51.25 189 SER A N 1
ATOM 1474 C CA . SER A 1 189 ? 12.106 6.881 -17.290 1.00 51.25 189 SER A CA 1
ATOM 1475 C C . SER A 1 189 ? 12.740 8.276 -17.419 1.00 51.25 189 SER A C 1
ATOM 1477 O O . SER A 1 189 ? 13.925 8.472 -17.168 1.00 51.25 189 SER A O 1
ATOM 1479 N N . ARG A 1 190 ? 11.973 9.320 -17.732 1.00 52.00 190 ARG A N 1
ATOM 1480 C CA . ARG A 1 190 ? 12.496 10.693 -17.796 1.00 52.00 190 ARG A CA 1
ATOM 1481 C C . ARG A 1 190 ? 12.642 11.369 -16.430 1.00 52.00 190 ARG A C 1
ATOM 1483 O O . ARG A 1 190 ? 13.108 12.508 -16.407 1.00 52.00 190 ARG A O 1
ATOM 1490 N N . GLY A 1 191 ? 12.304 10.692 -15.332 1.00 52.53 191 GLY A N 1
ATOM 1491 C CA . GLY A 1 191 ? 12.195 11.297 -14.004 1.00 52.53 191 GLY A CA 1
ATOM 1492 C C . GLY A 1 191 ? 10.972 12.210 -13.882 1.00 52.53 191 GLY A C 1
ATOM 1493 O O . GLY A 1 191 ? 11.001 13.173 -13.126 1.00 52.53 191 GLY A O 1
ATOM 1494 N N . GLN A 1 192 ? 9.945 11.967 -14.696 1.00 57.94 192 GLN A N 1
ATOM 1495 C CA . GLN A 1 192 ? 8.700 12.727 -14.742 1.00 57.94 192 GLN A CA 1
ATOM 1496 C C . GLN A 1 192 ? 7.553 11.853 -14.245 1.00 57.94 192 GLN A C 1
ATOM 1498 O O . GLN A 1 192 ? 7.613 10.628 -14.347 1.00 57.94 192 GLN A O 1
ATOM 1503 N N . TRP A 1 193 ? 6.486 12.483 -13.765 1.00 60.19 193 TRP A N 1
ATOM 1504 C CA . TRP A 1 193 ? 5.276 11.752 -13.418 1.00 60.19 193 TRP A CA 1
ATOM 1505 C C . TRP A 1 193 ? 4.374 11.585 -14.640 1.00 60.19 193 TRP A C 1
ATOM 1507 O O . TRP A 1 193 ? 4.251 12.525 -15.437 1.00 60.19 193 TRP A O 1
ATOM 1517 N N . PRO A 1 194 ? 3.788 10.390 -14.824 1.00 53.69 194 PRO A N 1
ATOM 1518 C CA . PRO A 1 194 ? 2.766 10.178 -15.833 1.00 53.69 194 PRO A CA 1
ATOM 1519 C C . PRO A 1 194 ? 1.648 11.203 -15.607 1.00 53.69 194 PRO A C 1
ATOM 1521 O O . PRO A 1 194 ? 1.187 11.346 -14.486 1.00 53.69 194 PRO A O 1
ATOM 1524 N N . LEU A 1 195 ? 1.282 11.959 -16.643 1.00 55.38 195 LEU A N 1
ATOM 1525 C CA . LEU A 1 195 ? 0.157 12.909 -16.635 1.00 55.38 195 LEU A CA 1
ATOM 1526 C C . LEU A 1 195 ? 0.208 14.113 -15.679 1.00 55.38 195 LEU A C 1
ATOM 1528 O O . LEU A 1 195 ? -0.820 14.736 -15.427 1.00 55.38 195 LEU A O 1
ATOM 1532 N N . VAL A 1 196 ? 1.396 14.597 -15.319 1.00 49.91 196 VAL A N 1
ATOM 1533 C CA . VAL A 1 196 ? 1.520 16.003 -14.905 1.00 49.91 196 VAL A CA 1
ATOM 1534 C C . VAL A 1 196 ? 1.971 16.805 -16.123 1.00 49.91 196 VAL A C 1
ATOM 1536 O O . VAL A 1 196 ? 3.135 16.739 -16.533 1.00 49.91 196 VAL A O 1
ATOM 1539 N N . GLU A 1 197 ? 1.065 17.604 -16.706 1.00 42.28 197 GLU A N 1
ATOM 1540 C CA . GLU A 1 197 ? 1.498 18.880 -17.280 1.00 42.28 197 GLU A CA 1
ATOM 1541 C C . GLU A 1 197 ? 2.149 19.626 -16.119 1.00 42.28 197 GLU A C 1
ATOM 1543 O O . GLU A 1 197 ? 1.485 20.324 -15.360 1.00 42.28 197 GLU A O 1
ATOM 1548 N N . SER A 1 198 ? 3.451 19.399 -15.918 1.00 42.69 198 SER A N 1
ATOM 1549 C CA . SER A 1 198 ? 4.240 20.263 -15.065 1.00 42.69 198 SER A CA 1
ATOM 1550 C C . SER A 1 198 ? 4.090 21.617 -15.727 1.00 42.69 198 SER A C 1
ATOM 1552 O O . SER A 1 198 ? 4.651 21.871 -16.794 1.00 42.69 198 SER A O 1
ATOM 1554 N N . ASP A 1 199 ? 3.312 22.492 -15.107 1.00 44.66 199 ASP A N 1
ATOM 1555 C CA . ASP A 1 199 ? 3.226 23.909 -15.443 1.00 44.66 199 ASP A CA 1
ATOM 1556 C C . ASP A 1 199 ? 4.583 24.623 -15.243 1.00 44.66 199 ASP A C 1
ATOM 1558 O O . ASP A 1 199 ? 4.688 25.843 -15.375 1.00 44.66 199 ASP A O 1
ATOM 1562 N N . GLY A 1 200 ? 5.644 23.855 -14.964 1.00 49.47 200 GLY A N 1
ATOM 1563 C CA . GLY A 1 200 ? 6.983 24.299 -14.644 1.00 49.47 200 GLY A CA 1
ATOM 1564 C C . GLY A 1 200 ? 7.136 24.681 -13.179 1.00 49.47 200 GLY A C 1
ATOM 1565 O O . GLY A 1 200 ? 8.185 25.227 -12.841 1.00 49.47 200 GLY A O 1
ATOM 1566 N N . THR A 1 201 ? 6.127 24.448 -12.329 1.00 41.94 201 THR A N 1
ATOM 1567 C CA . THR A 1 201 ? 6.232 24.724 -10.894 1.00 41.94 201 THR A CA 1
ATOM 1568 C C . THR A 1 201 ? 6.857 23.548 -10.148 1.00 41.94 201 THR A C 1
ATOM 1570 O O . THR A 1 201 ? 6.595 22.380 -10.440 1.00 41.94 201 THR A O 1
ATOM 1573 N N . ASP A 1 202 ? 7.754 23.876 -9.218 1.00 52.38 202 ASP A N 1
ATOM 1574 C CA . ASP A 1 202 ? 8.342 22.905 -8.299 1.00 52.38 202 ASP A CA 1
ATOM 1575 C C . ASP A 1 202 ? 7.240 22.323 -7.400 1.00 52.38 202 ASP A C 1
ATOM 1577 O O . ASP A 1 202 ? 6.271 23.016 -7.073 1.00 52.38 202 ASP A O 1
ATOM 1581 N N . ALA A 1 203 ? 7.393 21.064 -6.974 1.00 51.06 203 ALA A N 1
ATOM 1582 C CA . ALA A 1 203 ? 6.483 20.466 -6.001 1.00 51.06 203 ALA A CA 1
ATOM 1583 C C . ALA A 1 203 ? 6.371 21.368 -4.757 1.00 51.06 203 ALA A C 1
ATOM 1585 O O . ALA A 1 203 ? 7.374 21.876 -4.251 1.00 51.06 203 ALA A O 1
ATOM 1586 N N . SER A 1 204 ? 5.146 21.566 -4.260 1.00 47.41 204 SER A N 1
ATOM 1587 C CA . SER A 1 204 ? 4.862 22.410 -3.089 1.00 47.41 204 SER A CA 1
ATOM 1588 C C . SER A 1 204 ? 5.590 21.945 -1.830 1.00 47.41 204 SER A C 1
ATOM 1590 O O . SER A 1 204 ? 5.871 22.756 -0.945 1.00 47.41 204 SER A O 1
ATOM 1592 N N . VAL A 1 205 ? 5.906 20.650 -1.760 1.00 49.97 205 VAL A N 1
ATOM 1593 C CA . VAL A 1 205 ? 6.670 20.032 -0.682 1.00 49.97 205 VAL A CA 1
ATOM 1594 C C . VAL A 1 205 ? 7.819 19.218 -1.275 1.00 49.97 205 VAL A C 1
ATOM 1596 O O . VAL A 1 205 ? 7.642 18.468 -2.232 1.00 49.97 205 VAL A O 1
ATOM 1599 N N . ASP A 1 206 ? 9.005 19.352 -0.684 1.00 53.56 206 ASP A N 1
ATOM 1600 C CA . ASP A 1 206 ? 10.149 18.490 -0.977 1.00 53.56 206 ASP A CA 1
ATOM 1601 C C . ASP A 1 206 ? 9.983 17.191 -0.173 1.00 53.56 206 ASP A C 1
ATOM 1603 O O . ASP A 1 206 ? 10.311 17.132 1.014 1.00 53.56 206 ASP A O 1
ATOM 1607 N N . ARG A 1 207 ? 9.384 16.159 -0.782 1.00 54.31 207 ARG A N 1
ATOM 1608 C CA . ARG A 1 207 ? 9.505 14.788 -0.260 1.00 54.31 207 ARG A CA 1
ATOM 1609 C C . ARG A 1 207 ? 10.947 14.381 -0.510 1.00 54.31 207 ARG A C 1
ATOM 1611 O O . ARG A 1 207 ? 11.393 14.515 -1.647 1.00 54.31 207 ARG A O 1
ATOM 1618 N N . GLU A 1 208 ? 11.647 13.861 0.506 1.00 53.53 208 GLU A N 1
ATOM 1619 C CA . GLU A 1 208 ? 12.914 13.159 0.277 1.00 53.53 208 GLU A CA 1
ATOM 1620 C C . GLU A 1 208 ? 12.632 12.060 -0.742 1.00 53.53 208 GLU A C 1
ATOM 1622 O O . GLU A 1 208 ? 12.076 11.006 -0.444 1.00 53.53 208 GLU A O 1
ATOM 1627 N N . ASP A 1 209 ? 12.916 12.378 -1.997 1.00 54.75 209 ASP A N 1
ATOM 1628 C CA . ASP A 1 209 ? 12.676 11.473 -3.086 1.00 54.75 209 ASP A CA 1
ATOM 1629 C C . ASP A 1 209 ? 13.669 10.330 -2.869 1.00 54.75 209 ASP A C 1
ATOM 1631 O O . ASP A 1 209 ? 14.883 10.560 -2.752 1.00 54.75 209 ASP A O 1
ATOM 1635 N N . GLY A 1 210 ? 13.146 9.121 -2.659 1.00 59.59 210 GLY A N 1
ATOM 1636 C CA . GLY A 1 210 ? 13.962 7.969 -2.317 1.00 59.59 210 GLY A CA 1
ATOM 1637 C C . GLY A 1 210 ? 15.060 7.829 -3.364 1.00 59.59 210 GLY A C 1
ATOM 1638 O O . GLY A 1 210 ? 14.799 7.801 -4.568 1.00 59.59 210 GLY A O 1
ATOM 1639 N N . TRP A 1 211 ? 16.325 7.792 -2.946 1.00 62.03 211 TRP A N 1
ATOM 1640 C CA . TRP A 1 211 ? 17.429 7.711 -3.908 1.00 62.03 211 TRP A CA 1
ATOM 1641 C C . TRP A 1 211 ? 17.323 6.456 -4.791 1.00 62.03 211 TRP A C 1
ATOM 1643 O O . TRP A 1 211 ? 17.749 6.485 -5.945 1.00 62.03 211 TRP A O 1
ATOM 1653 N N . GLN A 1 212 ? 16.701 5.392 -4.275 1.00 60.72 212 GLN A N 1
ATOM 1654 C CA . GLN A 1 212 ? 16.435 4.145 -4.988 1.00 60.72 212 GLN A CA 1
ATOM 1655 C C . GLN A 1 212 ? 15.366 4.300 -6.066 1.00 60.72 212 GLN A C 1
ATOM 1657 O O . GLN A 1 212 ? 15.537 3.789 -7.176 1.00 60.72 212 GLN A O 1
ATOM 1662 N N . ARG A 1 213 ? 14.327 5.092 -5.781 1.00 62.50 213 ARG A N 1
ATOM 1663 C CA . ARG A 1 213 ? 13.329 5.503 -6.761 1.00 62.50 213 ARG A CA 1
ATOM 1664 C C . ARG A 1 213 ? 14.007 6.259 -7.897 1.00 62.50 213 ARG A C 1
ATOM 1666 O O . ARG A 1 213 ? 13.987 5.783 -9.028 1.00 62.50 213 ARG A O 1
ATOM 1673 N N . ARG A 1 214 ? 14.740 7.344 -7.611 1.00 61.78 214 ARG A N 1
ATOM 1674 C CA . ARG A 1 214 ? 15.504 8.099 -8.636 1.00 61.78 214 ARG A CA 1
ATOM 1675 C C . ARG A 1 214 ? 16.419 7.221 -9.478 1.00 61.78 214 ARG A C 1
ATOM 1677 O O . ARG A 1 214 ? 16.496 7.381 -10.697 1.00 61.78 214 ARG A O 1
ATOM 1684 N N . LEU A 1 215 ? 17.128 6.311 -8.822 1.00 63.78 215 LEU A N 1
ATOM 1685 C CA . LEU A 1 215 ? 18.035 5.389 -9.481 1.00 63.78 215 LEU A CA 1
ATOM 1686 C C . LEU A 1 215 ? 17.290 4.450 -10.431 1.00 63.78 215 LEU A C 1
ATOM 1688 O O . LEU A 1 215 ? 17.704 4.283 -11.572 1.00 63.78 215 LEU A O 1
ATOM 1692 N N . SER A 1 216 ? 16.165 3.900 -9.996 1.00 64.75 216 SER A N 1
ATOM 1693 C CA . SER A 1 216 ? 15.331 2.984 -10.776 1.00 64.75 216 SER A CA 1
ATOM 1694 C C . SER A 1 216 ? 14.749 3.635 -12.026 1.00 64.75 216 SER A C 1
ATOM 1696 O O . SER A 1 216 ? 14.791 3.052 -13.116 1.00 64.75 216 SER A O 1
ATOM 1698 N N . LEU A 1 217 ? 14.301 4.886 -11.897 1.00 60.41 217 LEU A N 1
ATOM 1699 C CA . LEU A 1 217 ? 13.864 5.726 -13.015 1.00 60.41 217 LEU A CA 1
ATOM 1700 C C . LEU A 1 217 ? 15.000 5.926 -14.032 1.00 60.41 217 LEU A C 1
ATOM 1702 O O . LEU A 1 217 ? 14.842 5.683 -15.232 1.00 60.41 217 LEU A O 1
ATOM 1706 N N . TRP A 1 218 ? 16.178 6.315 -13.542 1.00 64.62 218 TRP A N 1
ATOM 1707 C CA . TRP A 1 218 ? 17.352 6.571 -14.373 1.00 64.62 218 TRP A CA 1
ATOM 1708 C C . TRP A 1 218 ? 17.876 5.308 -15.078 1.00 64.62 218 TRP A C 1
ATOM 1710 O O . TRP A 1 218 ? 18.184 5.359 -16.272 1.00 64.62 218 TRP A O 1
ATOM 1720 N N . LEU A 1 219 ? 17.927 4.169 -14.379 1.00 67.12 219 LEU A N 1
ATOM 1721 C CA . LEU A 1 219 ? 18.360 2.880 -14.931 1.00 67.12 219 LEU A CA 1
ATOM 1722 C C . LEU A 1 219 ? 17.433 2.416 -16.049 1.00 67.12 219 LEU A C 1
ATOM 1724 O O . LEU A 1 219 ? 17.896 2.074 -17.136 1.00 67.12 219 LEU A O 1
ATOM 1728 N N . THR A 1 220 ? 16.124 2.493 -15.813 1.00 63.97 220 THR A N 1
ATOM 1729 C CA . THR A 1 220 ? 15.101 2.137 -16.800 1.00 63.97 220 THR A CA 1
ATOM 1730 C C . THR A 1 220 ? 15.238 2.977 -18.071 1.00 63.97 220 THR A C 1
ATOM 1732 O O . THR A 1 220 ? 15.245 2.444 -19.182 1.00 63.97 220 THR A O 1
ATOM 1735 N N . ARG A 1 221 ? 15.430 4.296 -17.930 1.00 61.81 221 ARG A N 1
ATOM 1736 C CA . ARG A 1 221 ? 15.675 5.215 -19.056 1.00 61.81 221 ARG A CA 1
ATOM 1737 C C . ARG A 1 221 ? 16.874 4.822 -19.886 1.00 61.81 221 ARG A C 1
ATOM 1739 O O . ARG A 1 221 ? 16.811 4.820 -21.117 1.00 61.81 221 ARG A O 1
ATOM 1746 N N . ARG A 1 222 ? 17.985 4.556 -19.203 1.00 64.94 222 ARG A N 1
ATOM 1747 C CA . ARG A 1 222 ? 19.248 4.243 -19.852 1.00 64.94 222 ARG A CA 1
ATOM 1748 C C . ARG A 1 222 ? 19.120 2.926 -20.596 1.00 64.94 222 ARG A C 1
ATOM 1750 O O . ARG A 1 222 ? 19.377 2.907 -21.794 1.00 64.94 222 ARG A O 1
ATOM 1757 N N . PHE A 1 223 ? 18.571 1.908 -19.941 1.00 68.44 223 PHE A N 1
ATOM 1758 C CA . PHE A 1 223 ? 18.319 0.607 -20.541 1.00 68.44 223 PHE A CA 1
ATOM 1759 C C . PHE A 1 223 ? 17.430 0.688 -21.791 1.00 68.44 223 PHE A C 1
ATOM 1761 O O . PHE A 1 223 ? 17.750 0.088 -22.813 1.00 68.44 223 PHE A O 1
ATOM 1768 N N . LEU A 1 224 ? 16.345 1.467 -21.787 1.00 63.09 224 LEU A N 1
ATOM 1769 C CA . LEU A 1 224 ? 15.519 1.632 -22.992 1.00 63.09 224 LEU A CA 1
ATOM 1770 C C . LEU A 1 224 ? 16.270 2.297 -24.150 1.00 63.09 224 LEU A C 1
ATOM 1772 O O . LEU A 1 224 ? 16.057 1.937 -25.310 1.00 63.09 224 LEU A O 1
ATOM 1776 N N . ALA A 1 225 ? 17.122 3.275 -23.839 1.00 61.41 225 ALA A N 1
ATOM 1777 C CA . ALA A 1 225 ? 17.867 4.036 -24.832 1.00 61.41 225 ALA A CA 1
ATOM 1778 C C . ALA A 1 225 ? 19.048 3.250 -25.418 1.00 61.41 225 ALA A C 1
ATOM 1780 O O . ALA A 1 225 ? 19.314 3.351 -26.616 1.00 61.41 225 ALA A O 1
ATOM 1781 N N . THR A 1 226 ? 19.765 2.491 -24.588 1.00 72.62 226 THR A N 1
ATOM 1782 C CA . THR A 1 226 ? 21.037 1.848 -24.959 1.00 72.62 226 THR A CA 1
ATOM 1783 C C . THR A 1 226 ? 20.944 0.332 -25.070 1.00 72.62 226 THR A C 1
ATOM 1785 O O . THR A 1 226 ? 21.844 -0.272 -25.644 1.00 72.62 226 THR A O 1
ATOM 1788 N N . ARG A 1 227 ? 19.875 -0.279 -24.542 1.00 71.31 227 ARG A N 1
ATOM 1789 C CA . ARG A 1 227 ? 19.758 -1.730 -24.299 1.00 71.31 227 ARG A CA 1
ATOM 1790 C C . ARG A 1 227 ? 20.871 -2.283 -23.413 1.00 71.31 227 ARG A C 1
ATOM 1792 O O . ARG A 1 227 ? 21.163 -3.467 -23.471 1.00 71.31 227 ARG A O 1
ATOM 1799 N N . SER A 1 228 ? 21.459 -1.418 -22.588 1.00 74.12 228 SER A N 1
ATOM 1800 C CA . SER A 1 228 ? 22.522 -1.765 -21.658 1.00 74.12 228 SER A CA 1
ATOM 1801 C C . SER A 1 228 ? 22.279 -1.112 -20.304 1.00 74.12 228 SER A C 1
ATOM 1803 O O . SER A 1 228 ? 21.875 0.056 -20.235 1.00 74.12 228 SER A O 1
ATOM 1805 N N . LEU A 1 229 ? 22.490 -1.870 -19.233 1.00 80.00 229 LEU A N 1
ATOM 1806 C CA . LEU A 1 229 ? 22.389 -1.389 -17.873 1.00 80.00 229 LEU A CA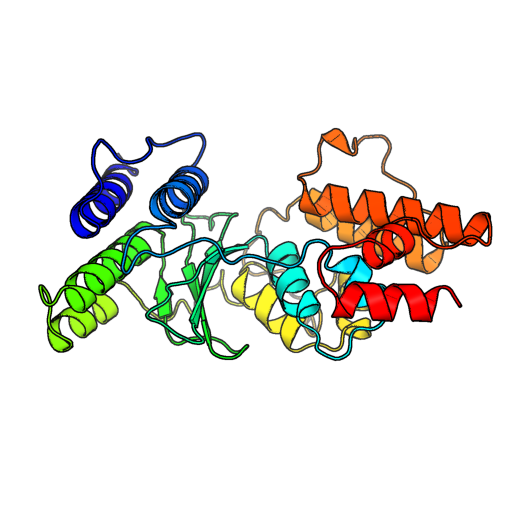 1
ATOM 1807 C C . LEU A 1 229 ? 23.758 -0.900 -17.400 1.00 80.00 229 LEU A C 1
ATOM 1809 O O . LEU A 1 229 ? 24.747 -1.626 -17.389 1.00 80.00 229 LEU A O 1
ATOM 1813 N N . GLU A 1 230 ? 23.803 0.343 -16.938 1.00 75.81 230 GLU A N 1
ATOM 1814 C CA . GLU A 1 230 ? 24.999 0.915 -16.329 1.00 75.81 230 GLU A CA 1
ATOM 1815 C C . GLU A 1 230 ? 24.615 1.443 -14.955 1.00 75.81 230 GLU A C 1
ATOM 1817 O O . GLU A 1 230 ? 23.899 2.432 -14.884 1.00 75.81 230 GLU A O 1
ATOM 1822 N N . LEU A 1 231 ? 25.059 0.800 -13.875 1.00 74.62 231 LEU A N 1
ATOM 1823 C CA . LEU A 1 231 ? 24.846 1.291 -12.510 1.00 74.62 231 LEU A CA 1
ATOM 1824 C C . LEU A 1 231 ? 25.866 2.392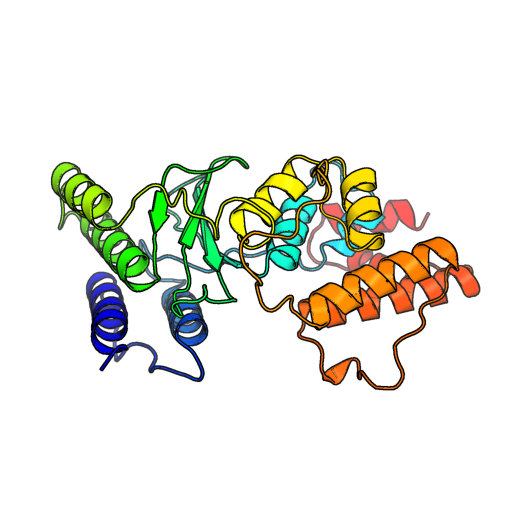 -12.161 1.00 74.62 231 LEU A C 1
ATOM 1826 O O . LEU A 1 231 ? 27.015 2.306 -12.600 1.00 74.62 231 LEU A O 1
ATOM 1830 N N . PRO A 1 232 ? 25.500 3.417 -11.364 1.00 72.50 232 PRO A N 1
ATOM 1831 C CA . PRO A 1 232 ? 26.472 4.366 -10.827 1.00 72.50 232 PRO A CA 1
ATOM 1832 C C . PRO A 1 232 ? 27.513 3.648 -9.958 1.00 72.50 232 PRO A C 1
ATOM 1834 O O . PRO A 1 232 ? 27.151 2.820 -9.128 1.00 72.50 232 PRO A O 1
ATOM 1837 N N . GLU A 1 233 ? 28.796 3.997 -10.102 1.00 70.88 233 GLU A N 1
ATOM 1838 C CA . GLU A 1 233 ? 29.909 3.338 -9.384 1.00 70.88 233 GLU A CA 1
ATOM 1839 C C . GLU A 1 233 ? 29.792 3.422 -7.850 1.00 70.88 233 GLU A C 1
ATOM 1841 O O . GLU A 1 233 ? 30.380 2.620 -7.127 1.00 70.88 233 GLU A O 1
ATOM 1846 N N . GLU A 1 234 ? 29.037 4.402 -7.359 1.00 71.38 234 GLU A N 1
ATOM 1847 C CA . GLU A 1 234 ? 28.872 4.730 -5.942 1.00 71.38 234 GLU A CA 1
ATOM 1848 C C . GLU A 1 234 ? 27.741 3.944 -5.264 1.00 71.38 234 GLU A C 1
ATOM 1850 O O . GLU A 1 234 ? 27.608 4.020 -4.045 1.00 71.38 234 GLU A O 1
ATOM 1855 N N . ILE A 1 235 ? 26.924 3.210 -6.031 1.00 69.62 235 ILE A N 1
ATOM 1856 C CA . ILE A 1 235 ? 25.735 2.523 -5.522 1.00 69.62 235 ILE A CA 1
ATOM 1857 C C . ILE A 1 235 ? 25.845 1.021 -5.771 1.00 69.62 235 ILE A C 1
ATOM 1859 O O . ILE A 1 235 ? 25.821 0.558 -6.913 1.00 69.62 235 ILE A O 1
ATOM 1863 N N . GLY A 1 236 ? 25.903 0.242 -4.690 1.00 68.31 236 GLY A N 1
ATOM 1864 C CA . GLY A 1 236 ? 25.796 -1.206 -4.760 1.00 68.31 236 GLY A CA 1
ATOM 1865 C C . GLY A 1 236 ? 24.342 -1.663 -4.876 1.00 68.31 236 GLY A C 1
ATOM 1866 O O . GLY A 1 236 ? 23.446 -1.129 -4.228 1.00 68.31 236 GLY A O 1
ATOM 1867 N N . VAL A 1 237 ? 24.104 -2.739 -5.631 1.00 67.19 237 VAL A N 1
ATOM 1868 C CA . VAL A 1 237 ? 22.804 -3.446 -5.660 1.00 67.19 237 VAL A CA 1
ATOM 1869 C C . VAL A 1 237 ? 22.384 -3.911 -4.252 1.00 67.19 237 VAL A C 1
ATOM 1871 O O . VAL A 1 237 ? 21.201 -3.966 -3.924 1.00 67.19 237 VAL A O 1
ATOM 1874 N N . SER A 1 238 ? 23.362 -4.187 -3.379 1.00 71.12 238 SER A N 1
ATOM 1875 C CA . SER A 1 238 ? 23.163 -4.529 -1.964 1.00 71.12 238 SER A CA 1
ATOM 1876 C C . SER A 1 238 ? 22.574 -3.406 -1.114 1.00 71.12 238 SER A C 1
ATOM 1878 O O . SER A 1 238 ? 22.029 -3.694 -0.050 1.00 71.12 238 SER A O 1
ATOM 1880 N N . ASP A 1 239 ? 22.698 -2.159 -1.564 1.00 65.62 239 ASP A N 1
ATOM 1881 C CA . ASP A 1 239 ? 22.251 -0.975 -0.829 1.00 65.62 239 ASP A CA 1
ATOM 1882 C C . ASP A 1 239 ? 20.783 -0.648 -1.145 1.00 65.62 239 ASP A C 1
ATOM 1884 O O . ASP A 1 239 ? 20.158 0.157 -0.458 1.00 65.62 239 ASP A O 1
ATOM 1888 N N . MET A 1 240 ? 20.228 -1.285 -2.184 1.00 66.81 240 MET A N 1
ATOM 1889 C CA . MET A 1 240 ? 18.826 -1.179 -2.577 1.00 66.81 240 MET A CA 1
ATOM 1890 C C . MET A 1 240 ? 17.942 -2.073 -1.707 1.00 66.81 240 MET A C 1
ATOM 1892 O O . MET A 1 240 ? 18.359 -3.165 -1.308 1.00 66.81 240 MET A O 1
ATOM 1896 N N . ASP A 1 241 ? 16.706 -1.648 -1.470 1.00 62.47 241 ASP A N 1
ATOM 1897 C CA . ASP A 1 241 ? 15.651 -2.502 -0.943 1.00 62.47 241 ASP A CA 1
ATOM 1898 C C . ASP A 1 241 ? 15.302 -3.616 -1.946 1.00 62.47 241 ASP A C 1
ATOM 1900 O O . ASP A 1 241 ? 15.786 -3.652 -3.082 1.00 62.47 241 ASP A O 1
ATOM 1904 N N . ALA A 1 242 ? 14.487 -4.574 -1.508 1.00 63.84 242 ALA A N 1
ATOM 1905 C CA . ALA A 1 242 ? 14.176 -5.754 -2.307 1.00 63.84 242 ALA A CA 1
ATOM 1906 C C . ALA A 1 242 ? 13.475 -5.417 -3.635 1.00 63.84 242 ALA A C 1
ATOM 1908 O O . ALA A 1 242 ? 13.713 -6.094 -4.634 1.00 63.84 242 ALA A O 1
ATOM 1909 N N . VAL A 1 243 ? 12.647 -4.370 -3.662 1.00 58.66 243 VAL A N 1
ATOM 1910 C CA . VAL A 1 243 ? 11.844 -3.986 -4.828 1.00 58.66 243 VAL A CA 1
ATOM 1911 C C . VAL A 1 243 ? 12.730 -3.361 -5.900 1.00 58.66 243 VAL A C 1
ATOM 1913 O O . VAL A 1 243 ? 12.724 -3.795 -7.054 1.00 58.66 243 VAL A O 1
ATOM 1916 N N . HIS A 1 244 ? 13.543 -2.379 -5.518 1.00 64.94 244 HIS A N 1
ATOM 1917 C CA . HIS A 1 244 ? 14.449 -1.706 -6.439 1.00 64.94 244 HIS A CA 1
ATOM 1918 C C . HIS A 1 244 ? 15.572 -2.642 -6.894 1.00 64.94 244 HIS A C 1
ATOM 1920 O O . HIS A 1 244 ? 15.945 -2.639 -8.067 1.00 64.94 244 HIS A O 1
ATOM 1926 N N . ARG A 1 245 ? 16.048 -3.521 -6.004 1.00 72.50 245 ARG A N 1
ATOM 1927 C CA . ARG A 1 245 ? 16.971 -4.601 -6.364 1.00 72.50 245 ARG A CA 1
ATOM 1928 C C . ARG A 1 245 ? 16.375 -5.533 -7.414 1.00 72.50 245 ARG A C 1
ATOM 1930 O O . ARG A 1 245 ? 17.048 -5.814 -8.399 1.00 72.50 245 ARG A O 1
ATOM 1937 N N . ALA A 1 246 ? 15.120 -5.952 -7.247 1.00 69.25 246 ALA A N 1
ATOM 1938 C CA . ALA A 1 246 ? 14.448 -6.821 -8.209 1.00 69.25 246 ALA A CA 1
ATOM 1939 C C . ALA A 1 246 ? 14.343 -6.166 -9.594 1.00 69.25 246 ALA A C 1
ATOM 1941 O O . ALA A 1 246 ? 14.624 -6.816 -10.596 1.00 69.25 246 ALA A O 1
ATOM 1942 N N . LEU A 1 247 ? 14.014 -4.869 -9.675 1.00 73.06 247 LEU A N 1
ATOM 1943 C CA . LEU A 1 247 ? 14.051 -4.144 -10.950 1.00 73.06 247 LEU A CA 1
ATOM 1944 C C . LEU A 1 247 ? 15.443 -4.206 -11.594 1.00 73.06 247 LEU A C 1
ATOM 1946 O O . LEU A 1 247 ? 15.549 -4.491 -12.786 1.00 73.06 247 LEU A O 1
ATOM 1950 N N . VAL A 1 248 ? 16.500 -3.928 -10.827 1.00 75.25 248 VAL A N 1
ATOM 1951 C CA . VAL A 1 248 ? 17.878 -3.966 -11.335 1.00 75.25 248 VAL A CA 1
ATOM 1952 C C . VAL A 1 248 ? 18.248 -5.359 -11.827 1.00 75.25 248 VAL A C 1
ATOM 1954 O O . VAL A 1 248 ? 18.707 -5.485 -12.959 1.00 75.25 248 VAL A O 1
ATOM 1957 N N . ASP A 1 249 ? 17.990 -6.393 -11.031 1.00 80.25 249 ASP A N 1
ATOM 1958 C CA . ASP A 1 249 ? 18.266 -7.784 -11.393 1.00 80.25 249 ASP A CA 1
ATOM 1959 C C . ASP A 1 249 ? 17.534 -8.181 -12.686 1.00 80.25 249 ASP A C 1
ATOM 1961 O O . ASP A 1 249 ? 18.126 -8.792 -13.576 1.00 80.25 249 ASP A O 1
ATOM 1965 N N . HIS A 1 250 ? 16.280 -7.753 -12.852 1.00 76.06 250 HIS A N 1
ATOM 1966 C CA . HIS A 1 250 ? 15.523 -7.996 -14.079 1.00 76.06 250 HIS A CA 1
ATOM 1967 C C . HIS A 1 250 ? 16.089 -7.238 -15.284 1.00 76.06 250 HIS A C 1
ATOM 1969 O O . HIS A 1 250 ? 16.193 -7.806 -16.368 1.00 76.06 250 HIS A O 1
ATOM 1975 N N . LEU A 1 251 ? 16.476 -5.968 -15.136 1.00 75.50 251 LEU A N 1
ATOM 1976 C CA . LEU A 1 251 ? 17.089 -5.215 -16.237 1.00 75.50 251 LEU A CA 1
ATOM 1977 C C . LEU A 1 251 ? 18.428 -5.831 -16.671 1.00 75.50 251 LEU A C 1
ATOM 1979 O O . LEU A 1 251 ? 18.713 -5.860 -17.869 1.00 75.50 251 LEU A O 1
ATOM 1983 N N . ILE A 1 252 ? 19.218 -6.355 -15.724 1.00 81.38 252 ILE A N 1
ATOM 1984 C CA . ILE A 1 252 ? 20.441 -7.119 -16.016 1.00 81.38 252 ILE A CA 1
ATOM 1985 C C . ILE A 1 252 ? 20.098 -8.366 -16.833 1.00 81.38 252 ILE A C 1
ATOM 1987 O O . ILE A 1 252 ? 20.740 -8.630 -17.848 1.00 81.38 252 ILE A O 1
ATOM 1991 N N . ASP A 1 253 ? 19.093 -9.124 -16.403 1.00 81.81 253 ASP A N 1
ATOM 1992 C CA . ASP A 1 253 ? 18.658 -10.345 -17.079 1.00 81.81 253 ASP A CA 1
ATOM 1993 C C . ASP A 1 253 ? 18.197 -10.068 -18.522 1.00 81.81 253 ASP A C 1
ATOM 1995 O O . ASP A 1 253 ? 18.661 -10.711 -19.466 1.00 81.81 253 ASP A O 1
ATOM 1999 N N . PHE A 1 254 ? 17.387 -9.023 -18.728 1.00 77.25 254 PHE A N 1
ATOM 2000 C CA . PHE A 1 254 ? 16.982 -8.593 -20.068 1.00 77.25 254 PHE A CA 1
ATOM 2001 C C . PHE A 1 254 ? 18.166 -8.138 -20.934 1.00 77.25 254 PHE A C 1
ATOM 2003 O O . PHE A 1 254 ? 18.206 -8.476 -22.117 1.00 77.25 254 PHE A O 1
ATOM 2010 N N . GLU A 1 255 ? 19.128 -7.383 -20.392 1.00 81.38 255 GLU A N 1
ATOM 2011 C CA . GLU A 1 255 ? 20.344 -7.003 -21.130 1.00 81.38 255 GLU A CA 1
ATOM 2012 C C . GLU A 1 255 ? 21.117 -8.237 -21.602 1.00 81.38 255 GLU A C 1
ATOM 2014 O O . GLU A 1 255 ? 21.483 -8.340 -22.777 1.00 81.38 255 GLU A O 1
ATOM 2019 N N . GLN A 1 256 ? 21.371 -9.170 -20.681 1.00 84.38 256 GLN A N 1
ATOM 2020 C CA . GLN A 1 256 ? 22.140 -10.379 -20.957 1.00 84.38 256 GLN A CA 1
ATOM 2021 C C . GLN A 1 256 ? 21.460 -11.222 -22.035 1.00 84.38 256 GLN A C 1
ATOM 2023 O O . GLN A 1 256 ? 22.112 -11.603 -23.008 1.00 84.38 256 GLN A O 1
ATOM 2028 N N . ALA A 1 257 ? 20.149 -11.430 -21.912 1.00 83.31 257 ALA A N 1
ATOM 2029 C CA . ALA A 1 257 ? 19.349 -12.169 -22.878 1.00 83.31 257 ALA A CA 1
ATOM 2030 C C . ALA A 1 257 ? 19.343 -11.510 -24.266 1.00 83.31 257 ALA A C 1
ATOM 2032 O O . ALA A 1 257 ? 19.592 -12.184 -25.266 1.00 83.31 257 ALA A O 1
ATOM 2033 N N . ILE A 1 258 ? 19.164 -10.183 -24.350 1.00 78.62 258 ILE A N 1
ATOM 2034 C CA . ILE A 1 258 ? 19.211 -9.439 -25.624 1.00 78.62 258 ILE A CA 1
ATOM 2035 C C . ILE A 1 258 ? 20.571 -9.601 -26.311 1.00 78.62 258 ILE A C 1
ATOM 2037 O O . ILE A 1 258 ? 20.632 -9.802 -27.526 1.00 78.62 258 ILE A O 1
ATOM 2041 N N . HIS A 1 259 ? 21.666 -9.505 -25.556 1.00 81.62 259 HIS A N 1
ATOM 2042 C CA . HIS A 1 259 ? 23.014 -9.621 -26.111 1.00 81.62 259 HIS A CA 1
ATOM 2043 C C . HIS A 1 259 ? 23.402 -11.061 -26.470 1.00 81.62 259 HIS A C 1
ATOM 2045 O O . HIS A 1 259 ? 24.191 -11.256 -27.399 1.00 81.62 259 HIS A O 1
ATOM 2051 N N . ALA A 1 260 ? 22.855 -12.058 -25.773 1.00 85.62 260 ALA A N 1
ATOM 2052 C CA . ALA A 1 260 ? 23.087 -13.472 -26.056 1.00 85.62 260 ALA A CA 1
ATOM 2053 C C . ALA A 1 260 ? 22.146 -14.040 -27.137 1.00 85.62 260 ALA A C 1
ATOM 2055 O O . ALA A 1 260 ? 22.493 -15.021 -27.794 1.00 85.62 260 ALA A O 1
ATOM 2056 N N . GLY A 1 261 ? 21.001 -13.391 -27.379 1.00 79.94 261 GLY A N 1
ATOM 2057 C CA . GLY A 1 261 ? 19.921 -13.932 -28.206 1.00 79.94 261 GLY A CA 1
ATOM 2058 C C . GLY A 1 261 ? 19.132 -15.042 -27.505 1.00 79.94 261 GLY A C 1
ATOM 2059 O O . GLY A 1 261 ? 18.573 -15.897 -28.189 1.00 79.94 261 GLY A O 1
ATOM 2060 N N . ASP A 1 262 ? 19.118 -15.027 -26.171 1.00 86.81 262 ASP A N 1
ATOM 2061 C CA . ASP A 1 262 ? 18.491 -16.034 -25.314 1.00 86.81 262 ASP A CA 1
ATOM 2062 C C . ASP A 1 262 ? 17.150 -15.531 -24.743 1.00 86.81 262 ASP A C 1
ATOM 2064 O O . ASP A 1 262 ? 16.791 -14.356 -24.864 1.00 86.81 262 ASP A O 1
ATOM 2068 N N . VAL A 1 263 ? 16.401 -16.436 -2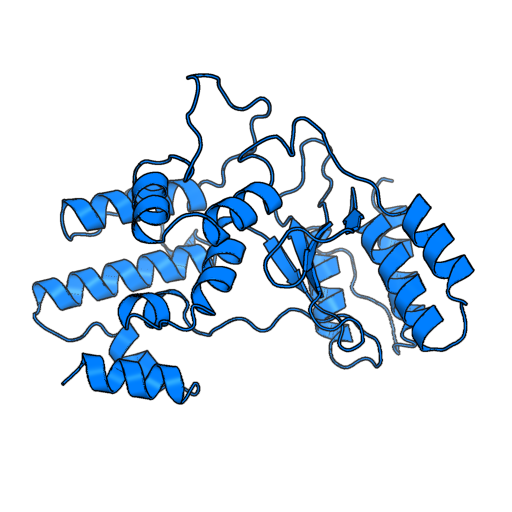4.111 1.00 83.56 263 VAL A N 1
ATOM 2069 C CA . VAL A 1 263 ? 15.229 -16.099 -23.293 1.00 83.56 263 VAL A CA 1
ATOM 2070 C C . VAL A 1 263 ? 15.716 -15.438 -21.991 1.00 83.56 263 VAL A C 1
ATOM 2072 O O . VAL A 1 263 ? 16.645 -15.959 -21.374 1.00 83.56 263 VAL A O 1
ATOM 2075 N N . PRO A 1 264 ? 15.128 -14.309 -21.548 1.00 84.94 264 PRO A N 1
ATOM 2076 C CA . PRO A 1 264 ? 15.410 -13.747 -20.229 1.00 84.94 264 PRO A CA 1
ATOM 2077 C C . PRO A 1 264 ? 15.076 -14.751 -19.124 1.00 84.94 264 PRO A C 1
ATOM 2079 O O . PRO A 1 264 ? 13.982 -15.317 -19.104 1.00 84.94 264 PRO A O 1
ATOM 2082 N N . GLY A 1 265 ? 15.987 -14.948 -18.175 1.00 84.56 265 GLY A N 1
ATOM 2083 C CA . GLY A 1 265 ? 15.817 -15.861 -17.052 1.00 84.56 265 GLY A CA 1
ATOM 2084 C C . GLY A 1 265 ? 14.570 -15.577 -16.209 1.00 84.56 265 GLY A C 1
ATOM 2085 O O . GLY A 1 265 ? 13.998 -16.507 -15.648 1.00 84.56 265 GLY A O 1
ATOM 2086 N N . ILE A 1 266 ? 14.090 -14.331 -16.151 1.00 82.12 266 ILE A N 1
ATOM 2087 C CA . ILE A 1 266 ? 12.821 -13.979 -15.497 1.00 82.12 266 ILE A CA 1
ATOM 2088 C C . ILE A 1 266 ? 11.610 -14.628 -16.194 1.00 82.12 266 ILE A C 1
ATOM 2090 O O . ILE A 1 266 ? 10.642 -15.004 -15.533 1.00 82.12 266 ILE A O 1
ATOM 2094 N N . ILE A 1 267 ? 11.667 -14.799 -17.519 1.00 82.19 267 ILE A N 1
ATOM 2095 C CA . ILE A 1 267 ? 10.632 -15.483 -18.303 1.00 82.19 267 ILE A CA 1
ATOM 2096 C C . ILE A 1 267 ? 10.741 -16.995 -18.096 1.00 82.19 267 ILE A C 1
ATOM 2098 O O . ILE A 1 267 ? 9.727 -17.639 -17.838 1.00 82.19 267 ILE A O 1
ATOM 2102 N N . ASP A 1 268 ? 11.958 -17.548 -18.101 1.00 85.06 268 ASP A N 1
ATOM 2103 C CA . ASP A 1 268 ? 12.191 -18.965 -17.780 1.00 85.06 268 ASP A CA 1
ATOM 2104 C C . ASP A 1 268 ? 11.686 -19.328 -16.371 1.00 85.06 268 ASP A C 1
ATOM 2106 O O . ASP A 1 268 ? 11.069 -20.375 -16.166 1.00 85.06 268 ASP A O 1
ATOM 2110 N N . GLN A 1 269 ? 11.920 -18.457 -15.383 1.00 86.12 269 GLN A N 1
ATOM 2111 C CA . GLN A 1 269 ? 11.427 -18.633 -14.015 1.00 86.12 269 GLN A CA 1
ATOM 2112 C C . GLN A 1 269 ? 9.903 -18.563 -13.955 1.00 86.12 269 GLN A C 1
ATOM 2114 O O . GLN A 1 269 ? 9.282 -19.422 -13.331 1.00 86.12 269 GLN A O 1
ATOM 2119 N N . ALA A 1 270 ? 9.297 -17.587 -14.636 1.00 85.56 270 ALA A N 1
ATOM 2120 C CA . ALA A 1 270 ? 7.847 -17.460 -14.712 1.00 85.56 270 ALA A CA 1
ATOM 2121 C C . ALA A 1 270 ? 7.198 -18.699 -15.347 1.00 85.56 270 ALA A C 1
ATOM 2123 O O . ALA A 1 270 ? 6.188 -19.179 -14.838 1.00 85.56 270 ALA A O 1
ATOM 2124 N N . ALA A 1 271 ? 7.808 -19.274 -16.389 1.00 85.25 271 ALA A N 1
ATOM 2125 C CA . ALA A 1 271 ? 7.352 -20.509 -17.031 1.00 85.25 271 ALA A CA 1
ATOM 2126 C C . ALA A 1 271 ? 7.348 -21.726 -16.084 1.00 85.25 271 ALA A C 1
ATOM 2128 O O . ALA A 1 271 ? 6.562 -22.655 -16.274 1.00 85.25 271 ALA A O 1
ATOM 2129 N N . ALA A 1 272 ? 8.204 -21.721 -15.059 1.00 86.88 272 ALA A N 1
ATOM 2130 C CA . ALA A 1 272 ? 8.273 -22.748 -14.020 1.00 86.88 272 ALA A CA 1
ATOM 2131 C C . ALA A 1 272 ? 7.524 -22.374 -12.721 1.00 86.88 272 ALA A C 1
ATOM 2133 O O . ALA A 1 272 ? 7.565 -23.151 -11.764 1.00 86.88 272 ALA A O 1
ATOM 2134 N N . GLY A 1 273 ? 6.886 -21.200 -12.677 1.00 83.62 273 GLY A N 1
ATOM 2135 C CA . GLY A 1 273 ? 6.264 -20.627 -11.484 1.00 83.62 273 GLY A CA 1
ATOM 2136 C C . GLY A 1 273 ? 4.953 -21.295 -11.064 1.00 83.62 273 GLY A C 1
ATOM 2137 O O . GLY A 1 273 ? 4.373 -22.108 -11.787 1.00 83.62 273 GLY A O 1
ATOM 2138 N N . GLU A 1 274 ? 4.474 -20.935 -9.869 1.00 82.94 274 GLU A N 1
ATOM 2139 C CA . GLU A 1 274 ? 3.251 -21.509 -9.292 1.00 82.94 274 GLU A CA 1
ATOM 2140 C C . GLU A 1 274 ? 1.962 -20.879 -9.842 1.00 82.94 274 GLU A C 1
ATOM 2142 O O . GLU A 1 274 ? 0.917 -21.532 -9.804 1.00 82.94 274 GLU A O 1
ATOM 2147 N N . ASP A 1 275 ? 2.020 -19.656 -10.391 1.00 82.31 275 ASP A N 1
ATOM 2148 C CA . ASP A 1 275 ? 0.896 -19.026 -11.096 1.00 82.31 275 ASP A CA 1
ATOM 2149 C C . ASP A 1 275 ? 0.685 -19.713 -12.462 1.00 82.31 275 ASP A C 1
ATOM 2151 O O . ASP A 1 275 ? 1.451 -19.475 -13.403 1.00 82.31 275 ASP A O 1
ATOM 2155 N N . PRO A 1 276 ? -0.375 -20.533 -12.632 1.00 83.88 276 PRO A N 1
ATOM 2156 C CA . PRO A 1 276 ? -0.544 -21.338 -13.838 1.00 83.88 276 PRO A CA 1
ATOM 2157 C C . PRO A 1 276 ? -0.814 -20.495 -15.084 1.00 83.88 276 PRO A C 1
ATOM 2159 O O . PRO A 1 276 ? -0.533 -20.928 -16.202 1.00 83.88 276 PRO A O 1
ATOM 2162 N N . LYS A 1 277 ? -1.401 -19.307 -14.907 1.00 84.19 277 LYS A N 1
ATOM 2163 C CA . LYS A 1 277 ? -1.709 -18.414 -16.017 1.00 84.19 277 LYS A CA 1
ATOM 2164 C C . LYS A 1 277 ? -0.434 -17.726 -16.484 1.00 84.19 277 LYS A C 1
ATOM 2166 O O . LYS A 1 277 ? -0.162 -17.724 -17.683 1.00 84.19 277 LYS A O 1
ATOM 2171 N N . LEU A 1 278 ? 0.336 -17.172 -15.549 1.00 81.94 278 LEU A N 1
ATOM 2172 C CA . LEU A 1 278 ? 1.609 -16.533 -15.859 1.00 81.94 278 LEU A CA 1
ATOM 2173 C C . LEU A 1 278 ? 2.589 -17.534 -16.485 1.00 81.94 278 LEU A C 1
ATOM 2175 O O . LEU A 1 278 ? 3.202 -17.222 -17.504 1.00 81.94 278 LEU A O 1
ATOM 2179 N N . ALA A 1 279 ? 2.657 -18.754 -15.945 1.00 85.81 279 ALA A N 1
ATOM 2180 C CA . ALA A 1 279 ? 3.492 -19.822 -16.483 1.00 85.81 279 ALA A CA 1
ATOM 2181 C C . ALA A 1 279 ? 3.129 -20.177 -17.931 1.00 85.81 279 ALA A C 1
ATOM 2183 O O . ALA A 1 279 ? 4.008 -20.270 -18.784 1.00 85.81 279 ALA A O 1
ATOM 2184 N N . MET A 1 280 ? 1.835 -20.307 -18.241 1.00 88.38 280 MET A N 1
ATOM 2185 C CA . MET A 1 280 ? 1.374 -20.563 -19.610 1.00 88.38 280 MET A CA 1
ATOM 2186 C C . MET A 1 280 ? 1.783 -19.439 -20.572 1.00 88.38 280 MET A C 1
ATOM 2188 O O . MET A 1 280 ? 2.294 -19.722 -21.651 1.00 88.38 280 MET A O 1
ATOM 2192 N N . MET A 1 281 ? 1.602 -18.175 -20.178 1.00 84.56 281 MET A N 1
ATOM 2193 C CA . MET A 1 281 ? 1.980 -17.025 -21.008 1.00 84.56 281 MET A CA 1
ATOM 2194 C C . MET A 1 281 ? 3.495 -16.929 -21.224 1.00 84.56 281 MET A C 1
ATOM 2196 O O . MET A 1 281 ? 3.939 -16.562 -22.308 1.00 84.56 281 MET A O 1
ATOM 2200 N N . ALA A 1 282 ? 4.292 -17.273 -20.212 1.00 85.00 282 ALA A N 1
ATOM 2201 C CA . ALA A 1 282 ? 5.744 -17.323 -20.328 1.00 85.00 282 ALA A CA 1
ATOM 2202 C C . ALA A 1 282 ? 6.203 -18.436 -21.281 1.00 85.00 282 ALA A C 1
ATOM 2204 O O . ALA A 1 282 ? 7.044 -18.182 -22.136 1.00 85.00 282 ALA A O 1
ATOM 2205 N N . VAL A 1 283 ? 5.599 -19.628 -21.212 1.00 87.94 283 VAL A N 1
ATOM 2206 C CA . VAL A 1 283 ? 5.870 -20.711 -22.174 1.00 87.94 283 VAL A CA 1
ATOM 2207 C C . VAL A 1 283 ? 5.523 -20.281 -23.602 1.00 87.94 283 VAL A C 1
ATOM 2209 O O . VAL A 1 283 ? 6.334 -20.484 -24.498 1.00 87.94 283 VAL A O 1
ATOM 2212 N N . GLU A 1 284 ? 4.371 -19.638 -23.820 1.00 87.38 284 GLU A N 1
ATOM 2213 C CA . GLU A 1 284 ? 3.986 -19.114 -25.143 1.00 87.38 284 GLU A CA 1
ATOM 2214 C C . GLU A 1 284 ? 4.951 -18.041 -25.666 1.00 87.38 284 GLU A C 1
ATOM 2216 O O . GLU A 1 284 ? 5.153 -17.936 -26.871 1.00 87.38 284 GLU A O 1
ATOM 2221 N N . TRP A 1 285 ? 5.548 -17.239 -24.782 1.00 86.75 285 TRP A N 1
ATOM 2222 C CA . TRP A 1 285 ? 6.544 -16.234 -25.158 1.00 86.75 285 TRP A CA 1
ATOM 2223 C C . TRP A 1 285 ? 7.859 -16.864 -25.642 1.00 86.75 285 TRP A C 1
ATOM 2225 O O . TRP A 1 285 ? 8.545 -16.287 -26.484 1.00 86.75 285 TRP A O 1
ATOM 2235 N N . MET A 1 286 ? 8.223 -18.026 -25.092 1.00 84.06 286 MET A N 1
ATOM 2236 C CA . MET A 1 286 ? 9.474 -18.733 -25.391 1.00 84.06 286 MET A CA 1
ATOM 2237 C C . MET A 1 286 ? 9.459 -19.492 -26.729 1.00 84.06 286 MET A C 1
ATOM 2239 O O . MET A 1 286 ? 10.534 -19.819 -27.238 1.00 84.06 286 MET A O 1
ATOM 2243 N N . GLU A 1 287 ? 8.275 -19.812 -27.265 1.00 82.00 287 GLU A N 1
ATOM 2244 C CA . GLU A 1 287 ? 8.067 -20.583 -28.509 1.00 82.00 287 GLU A CA 1
ATOM 2245 C C . GLU A 1 287 ? 8.049 -19.715 -29.783 1.00 82.00 287 GLU A C 1
ATOM 2247 O O . GLU A 1 287 ? 8.632 -20.171 -30.800 1.00 82.00 287 GLU A O 1
#

Foldseek 3Di:
DVCVLLLVLLQLLCVLLVPPDHQDDQDPHSVVSVQSSQPVCVPGQQGKHFDDADPDLVLCVVLPPPVPSSLLVVLLLLLQWTWMDTPVDPQKIKTWHPAADPVRATKIFIDGVLHGDPFIFRHSSLVSQLSSVSSCVVVVNDDPVVSVVSRVVGGDDPPDLCPPASNHSVRSSNLSSPADVVQQLVQLLVVHHRPDPPPVDDRPDDRVNPVLSVQLSPQSNCCVVPVDGDHDPVDDLVNDDPSSNVSSVQSHQSSVCVVVVHQRVSLVVQLVDPPPVSVVSSVVVRD

pLDDT: mean 81.58, std 14.01, range [41.94, 98.44]

Sequence (287 aa):
MPHQPFLQGIQAYWDALGQPGQPPELGESRIDAFVDLLHVTSTAAHGFRLLETLESTYAAMAVGDSSQPWRLHWALQVGEVEPFVAADLEGLIFLADTIADPEGMHRVYTLKDGMRGDLEFADLTNALRWMTAQVQRAKGELDDAQLQDIQSEASALLDDDWEKGPTSALYIVEELLDTPLFEAWDAISRGQWPLVESDGTDASVDREDGWQRRLSLWLTRRFLATRSLELPEEIGVSDMDAVHRALVDHLIDFEQAIHAGDVPGIIDQAAAGEDPKLAMMAVEWME

Secondary structure (DSSP, 8-state):
-TTHHHHHHHHHHHHHHT-SS-PPP--SSHHHHHHHHHHHTTTSTT-EEEPPPPS-HHHHHHTT-TT-HHHHHHHHHHHTEEEEEETTSTTEEEEEESS--TTS---EEEEETTEEEEEEESSHHHHHHHHHHHHHHHTTSS-HHHHHHHHHHH-----STTTSSTTSHHHHHHHHHHS-HHHHHHHHHTT--TT----SPPPSS-----HHHHHHHHHHHHHHHHS-----TT--GGGS-HHHHHHHHHHHHHHHHHHHTPPPHHHHHHHTSS-HHHHHHHHHHH-

Radius of gyration: 20.57 Å; chains: 1; bounding box: 54×48×53 Å